Protein AF-A0A837HT50-F1 (afdb_monomer)

Sequence (240 aa):
MIAEDYDYVVRNIPNWSDQLAQLVKTMWSGANGKCYFPYPPLATREHWGSEA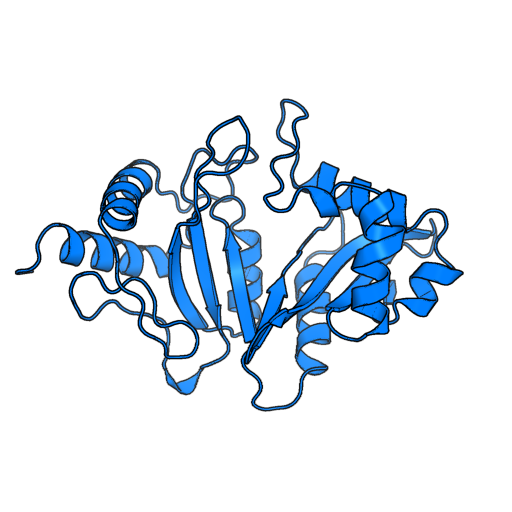LSDWISGLVRPIFYIDDSTHVIRAYAAMVRKEGYWELGRFNSYSGNPRGIMLQMTTQLMHGINNGEGIVCEATQAHTSSQYIASQLGLRFAGYGFLAYMGEENVPWDILYFDNRVDLGDFVSTTPQLMNNLLGINRFANQDHQRRLLEASQIISTDKTSGFPPTKFHIYEKYLPHFRSILAMTIDPKA

Organism: NCBI:txid1619030

Solvent-accessible surface area (backbone atoms only — not comparable to full-atom values): 13186 Å² total; per-residue (Å²): 84,80,43,64,57,62,66,57,44,73,76,70,26,75,64,44,35,49,47,49,9,48,46,44,36,65,71,30,34,19,95,86,70,51,64,68,56,94,58,62,60,60,51,32,38,68,38,39,71,40,62,52,45,52,30,43,76,72,59,45,29,50,53,37,36,34,34,42,75,93,74,52,39,76,48,29,38,35,32,36,35,63,52,95,84,32,31,39,44,39,75,78,34,63,56,84,91,58,68,89,61,50,69,50,54,53,51,50,55,58,56,70,74,51,67,91,88,65,46,38,35,35,72,20,48,30,42,41,54,63,49,52,49,42,41,52,73,73,65,30,29,47,19,33,50,49,71,54,70,62,47,72,95,79,59,43,78,43,38,32,40,35,27,21,65,58,67,90,70,53,63,52,66,63,88,52,65,37,41,39,27,39,57,88,76,46,78,41,67,54,51,73,67,50,51,54,47,51,58,55,40,66,77,33,55,37,66,62,85,55,62,54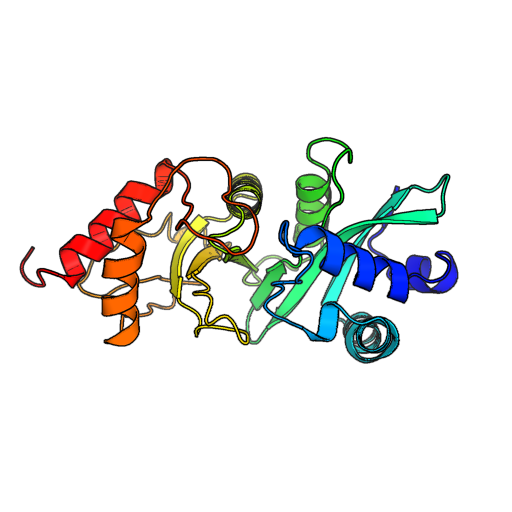,45,75,59,77,40,39,37,44,58,67,89,52,47,62,40,56,52,49,32,50,49,24,56,77,36,78,86,109

pLDDT: mean 89.96, std 8.29, range [48.03, 98.0]

Secondary structure (DSSP, 8-state):
-EE--HHHHHHHSTTHHHHHHHHHHHHHB-TTS-B--SSGGGGSHHHIIIIIHHHHHTTSEEEEEEEETTTTEEEEEEEEEEETTEEEEEEEEE-TTSPTTHHHHHHHHHHHTSPTT-EEEEEEETT-HHHHHHHHHTTPEEEEEEEPPPBTTTTB--EEEEEES-GGG-S----STTEEEEETTEEEE--HHHHHHHHHHHHSEE-SS---SS--SEE--GGGHHHHHHHHHHHH-TT-

Nearest PDB structures (foldseek):
  3juw-assembly2_C-2  TM=6.727E-01  e=1.842E-06  Bordetella pertussis
  3fnc-assembly1_B  TM=6.608E-01  e=1.276E-05  Listeria innocua Clip11262
  2i79-assembly1_E  TM=6.661E-01  e=3.925E-05  Streptococcus pneumoniae TIGR4
  4m85-assembly4_D  TM=5.824E-01  e=6.077E-05  Staphylococcus aureus subsp. aureus Mu50
  6erd-assembly1_B  TM=5.851E-01  e=1.757E-04  Bacillus cereus ATCC 14579

Structure (mmCIF, N/CA/C/O backbone):
data_AF-A0A837HT50-F1
#
_entry.id   AF-A0A837HT50-F1
#
loop_
_atom_site.group_PDB
_atom_site.id
_atom_site.type_symbol
_atom_site.label_atom_id
_atom_site.label_alt_id
_atom_site.label_comp_id
_atom_site.label_asym_id
_atom_site.label_entity_id
_atom_site.label_seq_id
_atom_site.pdbx_PDB_ins_code
_atom_site.Cartn_x
_atom_site.Cartn_y
_atom_site.Cartn_z
_atom_site.occupancy
_atom_site.B_iso_or_equiv
_atom_site.auth_seq_id
_atom_site.auth_comp_id
_atom_site.auth_asym_id
_atom_site.auth_atom_id
_atom_site.pdbx_PDB_model_num
ATOM 1 N N . MET A 1 1 ? 2.296 -1.662 -21.685 1.00 93.81 1 MET A N 1
ATOM 2 C CA . MET A 1 1 ? 1.765 -3.005 -21.372 1.00 93.81 1 MET A CA 1
ATOM 3 C C . MET A 1 1 ? 1.657 -3.241 -19.862 1.00 93.81 1 MET A C 1
ATOM 5 O O . MET A 1 1 ? 2.400 -2.628 -19.106 1.00 93.81 1 MET A O 1
ATOM 9 N N . ILE A 1 2 ? 0.750 -4.123 -19.418 1.00 95.12 2 ILE A N 1
ATOM 10 C CA . ILE A 1 2 ? 0.782 -4.711 -18.063 1.00 95.12 2 ILE A CA 1
ATOM 11 C C . ILE A 1 2 ? 1.499 -6.063 -18.150 1.00 95.12 2 ILE A C 1
ATOM 13 O O . ILE A 1 2 ? 1.132 -6.878 -18.993 1.00 95.12 2 ILE A O 1
ATOM 17 N N . ALA A 1 3 ? 2.503 -6.291 -17.304 1.00 93.50 3 ALA A N 1
ATOM 18 C CA . ALA A 1 3 ? 3.283 -7.527 -17.256 1.00 93.50 3 ALA A CA 1
ATOM 19 C C . ALA A 1 3 ? 3.269 -8.122 -15.841 1.00 93.50 3 ALA A C 1
ATOM 21 O O . ALA A 1 3 ? 3.568 -7.420 -14.878 1.00 93.50 3 ALA A O 1
ATOM 22 N N . GLU A 1 4 ? 2.946 -9.409 -15.723 1.00 89.56 4 GLU A N 1
ATOM 23 C CA . GLU A 1 4 ? 3.035 -10.186 -14.469 1.00 89.56 4 GLU A CA 1
ATOM 24 C C . GLU A 1 4 ? 4.303 -11.040 -14.400 1.00 89.56 4 GLU A C 1
ATOM 26 O O . GLU A 1 4 ? 4.706 -11.494 -13.332 1.00 89.56 4 GLU A O 1
ATOM 31 N N . ASP A 1 5 ? 4.932 -11.268 -15.551 1.00 90.31 5 ASP A N 1
ATOM 32 C CA . ASP A 1 5 ? 6.128 -12.083 -15.646 1.00 90.31 5 ASP A CA 1
ATOM 33 C C . ASP A 1 5 ? 7.369 -11.254 -15.301 1.00 90.31 5 ASP A C 1
ATOM 35 O O . ASP A 1 5 ? 7.773 -10.355 -16.050 1.00 90.31 5 ASP A O 1
ATOM 39 N N . TYR A 1 6 ? 7.984 -11.562 -14.158 1.00 93.31 6 TYR A N 1
ATOM 40 C CA . TYR A 1 6 ? 9.225 -10.914 -13.754 1.00 93.31 6 TYR A CA 1
ATOM 41 C C . TYR A 1 6 ? 10.379 -11.266 -14.705 1.00 93.31 6 TYR A C 1
ATOM 43 O O . TYR A 1 6 ? 11.266 -10.432 -14.894 1.00 93.31 6 TYR A O 1
ATOM 51 N N . ASP A 1 7 ? 10.368 -12.440 -15.353 1.00 94.12 7 ASP A N 1
ATOM 52 C CA . ASP A 1 7 ? 11.423 -12.851 -16.285 1.00 94.12 7 ASP A CA 1
ATOM 53 C C . ASP A 1 7 ? 11.454 -11.924 -17.505 1.00 94.12 7 ASP A C 1
ATOM 55 O O . ASP 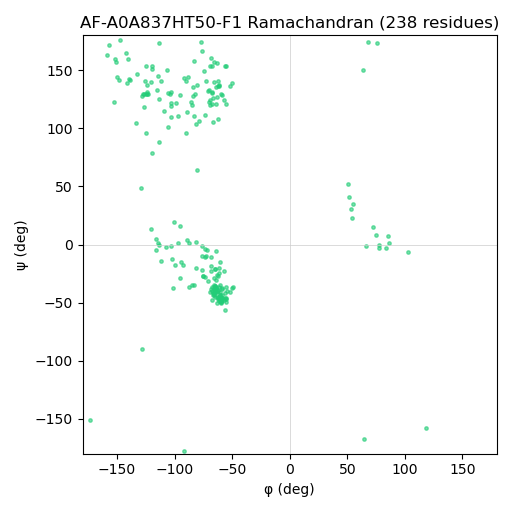A 1 7 ? 12.534 -11.516 -17.945 1.00 94.12 7 ASP A O 1
ATOM 59 N N . TYR A 1 8 ? 10.283 -11.528 -18.021 1.00 93.75 8 TYR A N 1
ATOM 60 C CA . TYR A 1 8 ? 10.200 -10.516 -19.073 1.00 93.75 8 TYR A CA 1
ATOM 61 C C . TYR A 1 8 ? 10.873 -9.214 -18.635 1.00 93.75 8 TYR A C 1
ATOM 63 O O . TYR A 1 8 ? 11.679 -8.662 -19.387 1.00 93.75 8 TYR A O 1
ATOM 71 N N . VAL A 1 9 ? 10.578 -8.734 -17.423 1.00 95.19 9 VAL A N 1
ATOM 72 C CA . VAL A 1 9 ? 11.133 -7.473 -16.913 1.00 95.19 9 VAL A CA 1
ATOM 73 C C . VAL A 1 9 ? 12.647 -7.552 -16.779 1.00 95.19 9 VAL A C 1
ATOM 75 O O . VAL A 1 9 ? 13.353 -6.702 -17.318 1.00 95.19 9 VAL A O 1
ATOM 78 N N . VAL A 1 10 ? 13.154 -8.596 -16.126 1.00 95.94 10 VAL A N 1
ATOM 79 C CA . VAL A 1 10 ? 14.588 -8.763 -15.863 1.00 95.94 10 VAL A CA 1
ATOM 80 C C . VAL A 1 10 ? 15.396 -8.862 -17.159 1.00 95.94 10 VAL A C 1
ATOM 82 O O . VAL A 1 10 ? 16.507 -8.335 -17.228 1.00 95.94 10 VAL A O 1
ATOM 85 N N . ARG A 1 11 ? 14.850 -9.514 -18.193 1.00 94.50 11 ARG A N 1
ATOM 86 C CA . ARG A 1 11 ? 15.548 -9.737 -19.469 1.00 94.50 11 ARG A CA 1
ATOM 87 C C . ARG A 1 11 ? 15.432 -8.571 -20.446 1.00 94.50 11 ARG A C 1
ATOM 89 O O . ARG A 1 11 ? 16.372 -8.333 -21.198 1.00 94.50 11 ARG A O 1
ATOM 96 N N . ASN A 1 12 ? 14.291 -7.880 -20.471 1.00 94.38 12 ASN A N 1
ATOM 97 C CA . ASN A 1 12 ? 13.961 -6.947 -21.554 1.00 94.38 12 ASN A CA 1
ATOM 98 C C . ASN A 1 12 ? 13.933 -5.479 -21.129 1.00 94.38 12 ASN A C 1
ATOM 100 O O . ASN A 1 12 ? 13.925 -4.613 -21.999 1.00 94.38 12 ASN A O 1
ATOM 104 N N . ILE A 1 13 ? 13.907 -5.177 -19.828 1.00 96.56 13 ILE A N 1
ATOM 105 C CA . ILE A 1 13 ? 13.858 -3.800 -19.333 1.00 96.56 13 ILE A CA 1
ATOM 106 C C . ILE A 1 13 ? 15.249 -3.381 -18.838 1.00 96.56 13 ILE A C 1
ATOM 108 O O . ILE A 1 13 ? 15.710 -3.861 -17.797 1.00 96.56 13 ILE A O 1
ATOM 112 N N . PRO A 1 14 ? 15.944 -2.473 -19.550 1.00 95.19 14 PRO A N 1
ATOM 113 C CA . PRO A 1 14 ? 17.265 -2.015 -19.141 1.00 95.19 14 PRO A CA 1
ATOM 114 C C . PRO A 1 14 ? 17.227 -1.332 -17.773 1.00 95.19 14 PRO A C 1
ATOM 116 O O . PRO A 1 14 ? 16.358 -0.499 -17.506 1.00 95.19 14 PRO A O 1
ATOM 119 N N . ASN A 1 15 ? 18.204 -1.642 -16.918 1.00 96.12 15 ASN A N 1
ATOM 120 C CA . ASN A 1 15 ? 18.344 -1.051 -15.581 1.00 96.12 15 ASN A CA 1
ATOM 121 C C . ASN A 1 15 ? 17.069 -1.160 -14.717 1.00 96.12 15 ASN A C 1
ATOM 123 O O . ASN A 1 15 ? 16.803 -0.283 -13.896 1.00 96.12 15 ASN A O 1
ATOM 127 N N . TRP A 1 16 ? 16.256 -2.209 -14.898 1.00 97.50 16 TRP A N 1
ATOM 128 C CA . TRP A 1 16 ? 14.967 -2.380 -14.211 1.00 97.50 16 TRP A CA 1
ATOM 129 C C . TRP A 1 16 ? 15.057 -2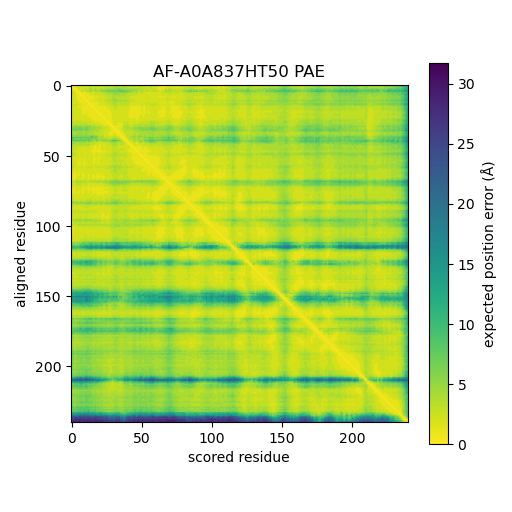.198 -12.685 1.00 97.50 16 TRP A C 1
ATOM 131 O O . TRP A 1 16 ? 14.174 -1.587 -12.085 1.00 97.50 16 TRP A O 1
ATOM 141 N N . SER A 1 17 ? 16.142 -2.662 -12.056 1.00 97.69 17 SER A N 1
ATOM 142 C CA . SER A 1 17 ? 16.370 -2.531 -10.613 1.00 97.69 17 SER A CA 1
ATOM 143 C C . SER A 1 17 ? 16.543 -1.073 -10.182 1.00 97.69 17 SER A C 1
ATOM 145 O O . SER A 1 17 ? 16.024 -0.667 -9.143 1.00 97.69 17 SER A O 1
ATOM 147 N N . ASP A 1 18 ? 17.235 -0.263 -10.993 1.00 97.94 18 ASP A N 1
ATOM 148 C CA . ASP A 1 18 ? 17.369 1.177 -10.758 1.00 97.94 18 ASP A CA 1
ATOM 149 C C . ASP A 1 18 ? 16.026 1.883 -10.967 1.00 97.94 18 ASP A C 1
ATOM 151 O O . ASP A 1 18 ? 15.650 2.744 -10.171 1.00 97.94 18 ASP A O 1
ATOM 155 N N . GLN A 1 19 ? 15.276 1.491 -12.004 1.00 97.94 19 GLN A N 1
ATOM 156 C CA . GLN A 1 19 ? 13.959 2.061 -12.287 1.00 97.94 19 GLN A CA 1
ATOM 157 C C . GLN A 1 19 ? 12.977 1.826 -11.130 1.00 97.94 19 GLN A C 1
ATOM 159 O O . GLN A 1 19 ? 12.282 2.756 -10.724 1.00 97.94 19 GLN A O 1
ATOM 164 N N . LEU A 1 20 ? 12.945 0.622 -10.549 1.00 97.62 20 LEU A N 1
ATOM 165 C CA . LEU A 1 20 ? 12.089 0.315 -9.397 1.00 97.62 20 LEU A CA 1
ATOM 166 C C . LEU A 1 20 ? 12.511 1.075 -8.137 1.00 97.62 20 LEU A C 1
ATOM 168 O O . LEU A 1 20 ? 11.657 1.648 -7.457 1.00 97.62 20 LEU A O 1
ATOM 172 N N . ALA A 1 21 ? 13.814 1.151 -7.853 1.00 96.81 21 ALA A N 1
ATOM 173 C CA . ALA A 1 21 ? 14.330 1.949 -6.741 1.00 96.81 21 ALA A CA 1
ATOM 174 C C . ALA A 1 21 ? 13.942 3.430 -6.888 1.00 96.81 21 ALA A C 1
ATOM 176 O O . ALA A 1 21 ? 13.504 4.071 -5.928 1.00 96.81 21 ALA A O 1
ATOM 177 N N . GLN A 1 22 ? 14.070 3.973 -8.101 1.00 96.31 22 GLN A N 1
ATOM 178 C CA . GLN A 1 22 ? 13.716 5.353 -8.404 1.00 96.31 22 GLN A CA 1
ATOM 179 C C . GLN A 1 22 ? 12.206 5.590 -8.329 1.00 96.31 22 GLN A C 1
ATOM 181 O O . GLN A 1 22 ? 11.784 6.633 -7.833 1.00 96.31 22 GLN A O 1
ATOM 186 N N . LEU A 1 23 ? 11.389 4.635 -8.774 1.00 96.00 23 LEU A N 1
ATOM 187 C CA . LEU A 1 23 ? 9.937 4.696 -8.649 1.00 96.00 23 LEU A CA 1
ATOM 188 C C . LEU A 1 23 ? 9.524 4.799 -7.173 1.00 96.00 23 LEU A C 1
ATOM 190 O O . LEU A 1 23 ? 8.771 5.705 -6.823 1.00 96.00 23 LEU A O 1
ATOM 194 N N . VAL A 1 24 ? 10.062 3.942 -6.297 1.00 93.75 24 VAL A N 1
ATOM 195 C CA . VAL A 1 24 ? 9.798 4.011 -4.846 1.00 93.75 24 VAL A CA 1
ATOM 196 C C . VAL A 1 24 ? 10.236 5.360 -4.276 1.00 93.75 24 VAL A C 1
ATOM 198 O O . VAL A 1 24 ? 9.440 6.034 -3.626 1.00 93.75 24 VAL A O 1
ATOM 201 N N . LYS A 1 25 ? 11.463 5.808 -4.568 1.00 92.69 25 LYS A N 1
ATOM 202 C CA . LYS A 1 25 ? 11.962 7.115 -4.109 1.00 92.69 25 LYS A CA 1
ATOM 203 C C . LYS A 1 25 ? 11.046 8.256 -4.534 1.00 92.69 25 LYS A C 1
ATOM 205 O O . LYS A 1 25 ? 10.646 9.057 -3.703 1.00 92.69 25 LYS A O 1
ATOM 210 N N . THR A 1 26 ? 10.672 8.325 -5.807 1.00 91.69 26 THR A N 1
ATOM 211 C CA . THR A 1 26 ? 9.814 9.405 -6.304 1.00 91.69 26 THR A CA 1
ATOM 212 C C . THR A 1 26 ? 8.439 9.397 -5.641 1.00 91.69 26 THR A C 1
ATOM 214 O O . THR A 1 26 ? 7.927 10.465 -5.320 1.00 91.69 26 THR A O 1
ATOM 217 N N . MET A 1 27 ? 7.847 8.223 -5.413 1.00 88.88 27 MET A N 1
ATOM 218 C CA . MET A 1 27 ? 6.497 8.126 -4.849 1.00 88.88 27 MET A CA 1
ATOM 219 C C . MET A 1 27 ? 6.421 8.403 -3.352 1.00 88.88 27 MET A C 1
ATOM 221 O O . MET A 1 27 ? 5.348 8.748 -2.863 1.00 88.88 27 MET A O 1
ATOM 225 N N . TRP A 1 28 ? 7.535 8.259 -2.639 1.00 88.81 28 TRP A N 1
ATOM 226 C CA . TRP A 1 28 ? 7.590 8.392 -1.184 1.00 88.81 28 TRP A CA 1
ATOM 227 C C . TRP A 1 28 ? 8.461 9.551 -0.711 1.00 88.81 28 TRP A C 1
ATOM 229 O O . TRP A 1 28 ? 8.649 9.721 0.494 1.00 88.81 28 TRP A O 1
ATOM 239 N N . SER A 1 29 ? 8.985 10.360 -1.632 1.00 89.62 29 SER A N 1
ATOM 240 C CA . SER A 1 29 ? 9.733 11.557 -1.277 1.00 89.62 29 SER A CA 1
ATOM 241 C C . SER A 1 29 ? 8.828 12.756 -1.012 1.00 89.62 29 SER A C 1
ATOM 243 O O . SER A 1 29 ? 7.903 13.049 -1.769 1.00 89.62 29 SER A O 1
ATOM 245 N N . GLY A 1 30 ? 9.125 13.476 0.070 1.00 87.50 30 GLY A N 1
ATOM 246 C CA . GLY A 1 30 ? 8.502 14.758 0.387 1.00 87.50 30 GLY A CA 1
ATOM 247 C C . GLY A 1 30 ? 9.060 15.908 -0.450 1.00 87.50 30 GLY A C 1
ATOM 248 O O . GLY A 1 30 ? 10.053 15.768 -1.166 1.00 87.50 30 GLY A O 1
ATOM 249 N N . ALA A 1 31 ? 8.461 17.094 -0.308 1.00 86.81 31 ALA A N 1
ATOM 250 C CA . ALA A 1 31 ? 8.939 18.316 -0.970 1.00 86.81 31 ALA A CA 1
ATOM 251 C C . ALA A 1 31 ? 10.371 18.714 -0.551 1.00 86.81 31 ALA A C 1
ATOM 253 O O . ALA A 1 31 ? 11.053 19.443 -1.264 1.00 86.81 31 ALA A O 1
ATOM 254 N N . ASN A 1 32 ? 10.838 18.210 0.594 1.00 87.38 32 ASN A N 1
ATOM 255 C CA . ASN A 1 32 ? 12.205 18.367 1.088 1.00 87.38 32 ASN A CA 1
ATOM 256 C C . ASN A 1 32 ? 13.214 17.383 0.458 1.00 87.38 32 ASN A C 1
ATOM 258 O O . ASN A 1 32 ? 14.374 17.364 0.862 1.00 87.38 32 ASN A O 1
ATOM 262 N N . GLY A 1 33 ? 12.786 16.540 -0.487 1.00 86.50 33 GLY A N 1
ATOM 263 C CA . GLY A 1 33 ? 13.631 15.564 -1.177 1.00 86.50 33 GLY A CA 1
ATOM 264 C C . GLY A 1 33 ? 13.950 14.296 -0.377 1.00 86.50 33 GLY A C 1
ATOM 265 O O . GLY A 1 33 ? 14.576 13.387 -0.923 1.00 86.50 33 GLY A O 1
ATOM 266 N N . LYS A 1 34 ? 13.511 14.192 0.883 1.00 88.00 34 LYS A N 1
ATOM 267 C CA . LYS A 1 34 ? 13.711 12.995 1.711 1.00 88.00 34 LYS A CA 1
ATOM 268 C C . LYS A 1 34 ? 12.686 11.924 1.366 1.00 88.00 34 LYS A C 1
ATOM 270 O O . LYS A 1 34 ? 11.508 12.240 1.240 1.00 88.00 34 LYS A O 1
ATOM 275 N N . CYS A 1 35 ? 13.134 10.672 1.271 1.00 87.94 35 CYS A N 1
ATOM 276 C CA . CYS A 1 35 ? 12.274 9.507 1.071 1.00 87.94 35 CYS A CA 1
ATOM 277 C C . CYS A 1 35 ? 11.758 8.995 2.419 1.00 87.94 35 CYS A C 1
ATOM 279 O O . CYS A 1 35 ? 12.546 8.632 3.290 1.00 87.94 35 CYS A O 1
ATOM 281 N N . TYR A 1 36 ? 10.438 8.930 2.562 1.00 85.50 36 TYR A N 1
ATOM 282 C CA . TYR A 1 36 ? 9.741 8.484 3.766 1.00 85.50 36 TYR A CA 1
ATOM 283 C C . TYR A 1 36 ? 9.246 7.044 3.652 1.00 85.50 36 TYR A C 1
ATOM 285 O O . TYR A 1 36 ? 8.324 6.652 4.353 1.00 85.50 36 TYR A O 1
ATOM 293 N N . PHE A 1 37 ? 9.790 6.241 2.740 1.00 83.94 37 PHE A N 1
ATOM 294 C CA . PHE A 1 37 ? 9.287 4.886 2.567 1.00 83.94 37 PHE A CA 1
ATOM 295 C C . PHE A 1 37 ? 9.586 4.026 3.812 1.00 83.94 37 PHE A C 1
ATOM 297 O O . PHE A 1 37 ? 10.751 3.923 4.204 1.00 83.94 37 PHE A O 1
ATOM 304 N N . PRO A 1 38 ? 8.576 3.377 4.424 1.00 77.31 38 PRO A N 1
ATOM 305 C CA . PRO A 1 38 ? 8.750 2.619 5.666 1.00 77.31 38 PRO A CA 1
ATOM 306 C C . PRO A 1 38 ? 9.598 1.346 5.533 1.00 77.31 38 PRO A C 1
ATOM 308 O O . PRO A 1 38 ? 9.996 0.776 6.545 1.00 77.31 38 PRO A O 1
ATOM 311 N N . TYR A 1 39 ? 9.916 0.912 4.307 1.00 79.25 39 TYR A N 1
ATOM 312 C CA . TYR A 1 39 ? 10.799 -0.230 4.052 1.00 79.25 39 TYR A CA 1
ATOM 313 C C . TYR A 1 39 ? 12.029 0.215 3.244 1.00 79.25 39 TYR A C 1
ATOM 315 O O . TYR A 1 39 ? 12.080 -0.011 2.030 1.00 79.25 39 TYR A O 1
ATOM 323 N N . PRO A 1 40 ? 13.032 0.843 3.892 1.00 77.81 40 PRO A N 1
ATOM 324 C CA . PRO A 1 40 ? 14.170 1.468 3.218 1.00 77.81 40 PRO A CA 1
ATOM 325 C C . PRO A 1 40 ? 14.885 0.609 2.163 1.00 77.81 40 PRO A C 1
ATOM 327 O O . PRO A 1 40 ? 15.264 1.179 1.137 1.00 77.81 40 PRO A O 1
ATOM 330 N N . PRO A 1 41 ? 15.039 -0.726 2.328 1.00 86.88 41 PRO A N 1
ATOM 331 C CA . PRO A 1 41 ? 15.711 -1.546 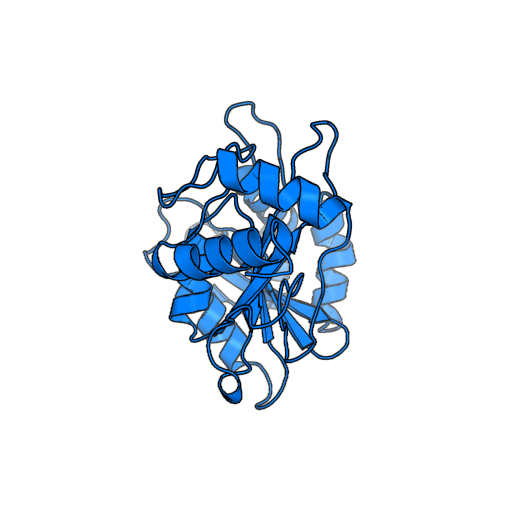1.321 1.00 86.88 41 PRO A CA 1
ATOM 332 C C . PRO A 1 41 ? 15.101 -1.436 -0.084 1.00 86.88 41 PRO A C 1
ATOM 334 O O . PRO A 1 41 ? 15.836 -1.354 -1.057 1.00 86.88 41 PRO A O 1
ATOM 337 N N . LEU A 1 42 ? 13.778 -1.303 -0.234 1.00 87.56 42 LEU A N 1
ATOM 338 C CA . LEU A 1 42 ? 13.147 -1.189 -1.564 1.00 87.56 42 LEU A CA 1
ATOM 339 C C . LEU A 1 42 ? 13.398 0.168 -2.253 1.00 87.56 42 LEU A C 1
ATOM 341 O O . LEU A 1 42 ? 13.005 0.358 -3.403 1.00 87.56 42 LEU A O 1
ATOM 345 N N . ALA A 1 43 ? 14.050 1.123 -1.586 1.00 89.44 43 ALA A N 1
ATOM 346 C CA . ALA A 1 43 ? 14.519 2.359 -2.208 1.00 89.44 43 ALA A CA 1
ATOM 347 C C . ALA A 1 43 ? 15.931 2.221 -2.822 1.00 89.44 43 ALA A C 1
ATOM 349 O O . ALA A 1 43 ? 16.462 3.200 -3.360 1.00 89.44 43 ALA A O 1
ATOM 350 N N . THR A 1 44 ? 16.561 1.042 -2.755 1.00 93.81 44 THR A N 1
ATOM 351 C CA . THR A 1 44 ? 17.919 0.800 -3.265 1.00 93.81 44 THR A CA 1
ATOM 352 C C . THR A 1 44 ? 17.918 -0.178 -4.434 1.00 93.81 44 THR A C 1
ATOM 354 O O . THR A 1 44 ? 17.114 -1.106 -4.501 1.00 93.81 44 THR A O 1
ATOM 357 N N . ARG A 1 45 ? 18.826 0.041 -5.387 1.00 96.06 45 ARG A N 1
ATOM 358 C CA . ARG A 1 45 ? 18.991 -0.819 -6.566 1.00 96.06 45 ARG A CA 1
ATOM 359 C C . ARG A 1 45 ? 19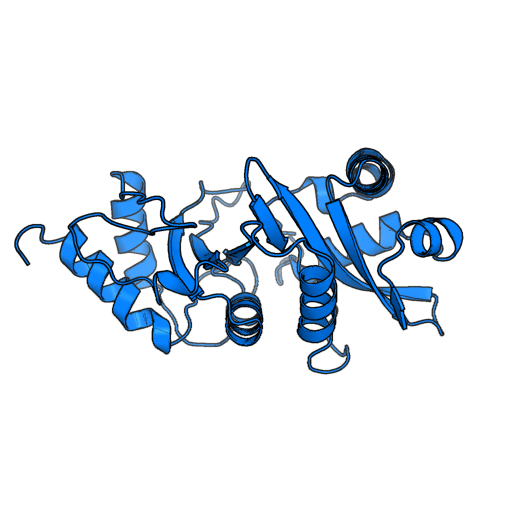.440 -2.220 -6.149 1.00 96.06 45 ARG A C 1
ATOM 361 O O . ARG A 1 45 ? 18.974 -3.212 -6.702 1.00 96.06 45 ARG A O 1
ATOM 368 N N . GLU A 1 46 ? 20.353 -2.283 -5.187 1.00 96.81 46 GLU A N 1
ATOM 369 C CA . GLU A 1 46 ? 21.024 -3.497 -4.732 1.00 96.81 46 GLU A CA 1
ATOM 370 C C . GLU A 1 46 ? 20.013 -4.504 -4.192 1.00 96.81 46 GLU A C 1
ATOM 372 O O . GLU A 1 46 ? 20.070 -5.679 -4.547 1.00 96.81 46 GLU A O 1
ATOM 377 N N . HIS A 1 47 ? 19.043 -4.039 -3.403 1.00 95.81 47 HIS A N 1
ATOM 378 C CA . HIS A 1 47 ? 17.996 -4.894 -2.854 1.00 95.81 47 HIS A CA 1
ATOM 379 C C . HIS A 1 47 ? 17.064 -5.429 -3.953 1.00 95.81 47 HIS A C 1
ATOM 381 O O . HIS A 1 47 ? 16.733 -6.614 -3.949 1.00 95.81 47 HIS A O 1
ATOM 387 N N . TRP A 1 48 ? 16.699 -4.601 -4.944 1.00 96.75 48 TRP A N 1
ATOM 388 C CA . TRP A 1 48 ? 15.903 -5.071 -6.085 1.00 96.75 48 TRP A CA 1
ATOM 389 C C . TRP A 1 48 ? 16.629 -6.156 -6.881 1.00 96.75 48 TRP A C 1
ATOM 391 O O . TRP A 1 48 ? 16.037 -7.184 -7.191 1.00 96.75 48 TRP A O 1
ATOM 401 N N . GLY A 1 49 ? 17.915 -5.948 -7.172 1.00 94.94 49 GLY A N 1
ATOM 402 C CA . GLY A 1 49 ? 18.741 -6.889 -7.930 1.00 94.94 49 GLY A CA 1
ATOM 403 C C . GLY A 1 49 ? 19.160 -8.154 -7.171 1.00 94.94 49 GLY A C 1
ATOM 404 O O . GLY A 1 49 ? 19.807 -9.009 -7.771 1.00 94.94 49 GLY A O 1
ATOM 405 N N . SER A 1 50 ? 18.827 -8.278 -5.883 1.00 95.19 50 SER A N 1
ATOM 406 C CA . SER A 1 50 ? 19.206 -9.419 -5.044 1.00 95.19 50 SER A CA 1
ATOM 407 C C . SER A 1 50 ? 17.992 -10.025 -4.339 1.00 95.19 50 SER A C 1
ATOM 409 O O . SER A 1 50 ? 17.338 -10.905 -4.895 1.00 95.19 50 SER A O 1
ATOM 411 N N . GLU A 1 51 ? 17.666 -9.552 -3.140 1.00 95.88 51 GLU A N 1
ATOM 412 C CA . GLU A 1 51 ? 16.614 -10.100 -2.281 1.00 95.88 51 GLU A CA 1
ATOM 413 C C . GLU A 1 51 ? 15.242 -10.080 -2.958 1.00 95.88 51 GLU A C 1
ATOM 415 O O . GLU A 1 51 ? 14.581 -11.114 -3.013 1.00 95.88 51 GLU A O 1
ATOM 420 N N . ALA A 1 52 ? 14.836 -8.959 -3.567 1.00 95.00 52 ALA A N 1
ATOM 421 C CA . ALA A 1 52 ? 13.527 -8.888 -4.218 1.00 95.00 52 ALA A CA 1
ATOM 422 C C . ALA A 1 52 ? 13.422 -9.843 -5.419 1.00 95.00 52 ALA A C 1
ATOM 424 O O . ALA A 1 52 ? 12.380 -10.460 -5.625 1.00 95.00 52 ALA A O 1
ATOM 425 N N . LEU A 1 53 ? 14.504 -9.999 -6.190 1.00 96.69 53 LEU A N 1
ATOM 426 C CA . LEU A 1 53 ? 14.560 -10.964 -7.287 1.00 96.69 53 LEU A CA 1
ATOM 427 C C . LEU A 1 53 ? 14.488 -12.407 -6.768 1.00 96.69 53 LEU A C 1
ATOM 429 O O . LEU A 1 53 ? 13.772 -13.227 -7.337 1.00 96.69 53 LEU A O 1
ATOM 433 N N . SER A 1 54 ? 15.184 -12.717 -5.673 1.00 97.44 54 SER A N 1
ATOM 434 C CA . SER A 1 54 ? 15.085 -14.021 -5.007 1.00 97.44 54 SER A CA 1
ATOM 435 C C . SER A 1 54 ? 13.657 -14.306 -4.523 1.00 97.44 54 SER A C 1
ATOM 437 O O . SER A 1 54 ? 13.148 -15.418 -4.689 1.00 97.44 54 SER A O 1
ATOM 439 N N . ASP A 1 55 ? 12.975 -13.303 -3.970 1.00 96.44 55 ASP A N 1
ATOM 440 C CA . ASP A 1 55 ? 11.578 -13.411 -3.545 1.00 96.44 55 ASP A CA 1
ATOM 441 C C . ASP A 1 55 ? 10.625 -13.640 -4.728 1.00 96.44 55 ASP A C 1
ATOM 443 O O . ASP A 1 55 ? 9.651 -14.385 -4.600 1.00 96.44 55 ASP A O 1
ATOM 447 N N . TRP A 1 56 ? 10.904 -13.039 -5.889 1.00 96.62 56 TRP A N 1
ATOM 448 C CA . TRP A 1 56 ? 10.148 -13.292 -7.119 1.00 96.62 56 TRP A CA 1
ATOM 449 C C . TRP A 1 56 ? 10.354 -14.717 -7.632 1.00 96.62 56 TRP A C 1
ATOM 451 O O . TRP A 1 56 ? 9.379 -15.416 -7.898 1.00 96.62 56 TRP A O 1
ATOM 461 N N . ILE A 1 57 ? 11.607 -15.177 -7.703 1.00 96.62 57 ILE A N 1
ATOM 462 C CA . ILE A 1 57 ? 11.961 -16.524 -8.183 1.00 96.62 57 ILE A CA 1
ATOM 463 C C . ILE A 1 57 ? 11.367 -17.612 -7.279 1.00 96.62 57 ILE A C 1
ATOM 465 O O . ILE A 1 57 ? 10.878 -18.631 -7.762 1.00 96.62 57 ILE A O 1
ATOM 469 N N . SER A 1 58 ? 11.394 -17.404 -5.962 1.00 95.81 58 SER A N 1
ATOM 470 C CA . SER A 1 58 ? 10.832 -18.349 -4.987 1.00 95.81 58 SER A CA 1
ATOM 471 C C . SER A 1 58 ? 9.302 -18.320 -4.907 1.00 95.81 58 SER A C 1
ATOM 473 O O . SER A 1 58 ? 8.707 -19.183 -4.260 1.00 95.81 58 SER A O 1
ATOM 475 N N . GLY A 1 59 ? 8.652 -17.338 -5.539 1.00 92.75 59 GLY A N 1
ATOM 476 C CA . GLY A 1 59 ? 7.206 -17.138 -5.467 1.00 92.75 59 GLY A CA 1
ATOM 477 C C . GLY A 1 59 ? 6.717 -16.544 -4.142 1.00 92.75 59 GLY A C 1
ATOM 478 O O . GLY A 1 59 ? 5.507 -16.453 -3.936 1.00 92.75 59 GLY A O 1
ATOM 479 N N . LEU A 1 60 ? 7.619 -16.109 -3.252 1.00 95.25 60 LEU A N 1
ATOM 480 C CA . LEU A 1 60 ? 7.258 -15.369 -2.038 1.00 95.25 60 LEU A CA 1
ATOM 481 C C . LEU A 1 60 ? 6.623 -14.018 -2.373 1.00 95.25 60 LEU A C 1
ATOM 483 O O . LEU A 1 60 ? 5.776 -13.525 -1.628 1.00 95.25 60 LEU A O 1
ATOM 487 N N . VAL A 1 61 ? 7.007 -13.420 -3.498 1.00 96.00 61 VAL A N 1
ATOM 488 C CA . VAL A 1 61 ? 6.430 -12.176 -4.000 1.00 96.00 61 VAL A CA 1
ATOM 489 C C . VAL A 1 61 ? 5.969 -12.377 -5.437 1.00 96.00 61 VAL A C 1
ATOM 491 O O . VAL A 1 61 ? 6.731 -12.820 -6.289 1.00 96.00 61 VAL A O 1
ATOM 494 N N . ARG A 1 62 ? 4.723 -11.993 -5.719 1.00 95.75 62 ARG A N 1
ATOM 495 C CA . ARG A 1 62 ? 4.145 -11.963 -7.066 1.00 95.75 62 ARG A CA 1
ATOM 496 C C . ARG A 1 62 ? 4.056 -10.517 -7.539 1.00 95.75 62 ARG A C 1
ATOM 498 O O . ARG A 1 62 ? 3.176 -9.792 -7.063 1.00 95.75 62 ARG A O 1
ATOM 505 N N . PRO A 1 63 ? 4.981 -10.064 -8.397 1.00 96.75 63 PRO A N 1
ATOM 506 C CA . PRO A 1 63 ? 4.983 -8.692 -8.870 1.00 96.75 63 PRO A CA 1
ATOM 507 C C . PRO A 1 63 ? 4.023 -8.497 -10.047 1.00 96.75 63 PRO A C 1
ATOM 509 O O . PRO A 1 63 ? 3.709 -9.427 -10.784 1.00 96.75 63 PRO A O 1
ATOM 512 N N . ILE A 1 64 ? 3.602 -7.254 -10.254 1.00 97.69 64 ILE A N 1
ATOM 513 C CA . ILE A 1 64 ? 2.990 -6.809 -11.503 1.00 97.69 64 ILE A CA 1
ATOM 514 C C . ILE A 1 64 ? 3.495 -5.412 -11.853 1.00 97.69 64 ILE A C 1
ATOM 516 O O . ILE A 1 64 ? 3.674 -4.547 -10.987 1.00 97.69 64 ILE A O 1
ATOM 520 N N . PHE A 1 65 ? 3.706 -5.186 -13.142 1.00 98.00 65 PHE A N 1
ATOM 521 C CA . PHE A 1 65 ? 4.328 -3.986 -13.676 1.00 98.00 65 PHE A CA 1
ATOM 522 C C . PHE A 1 65 ? 3.425 -3.346 -14.722 1.00 98.00 65 PHE A C 1
ATOM 524 O O . PHE A 1 65 ? 2.838 -4.032 -15.557 1.00 98.00 65 PHE A O 1
ATOM 531 N N . TYR A 1 66 ? 3.363 -2.019 -14.721 1.00 97.94 66 TYR A N 1
ATOM 532 C CA . TYR A 1 66 ? 2.921 -1.261 -15.885 1.00 97.94 66 TYR A CA 1
ATOM 533 C C . TYR A 1 66 ? 4.151 -0.667 -16.553 1.00 97.94 66 TYR A C 1
ATOM 535 O O . TYR A 1 66 ? 4.879 0.107 -15.931 1.00 97.94 66 TYR A O 1
ATOM 543 N N . ILE A 1 67 ? 4.383 -1.045 -17.802 1.00 97.56 67 ILE A N 1
ATOM 544 C CA . ILE A 1 67 ? 5.568 -0.691 -18.578 1.00 97.56 67 ILE A CA 1
ATOM 545 C C . ILE A 1 67 ? 5.124 0.172 -19.754 1.00 97.56 67 ILE A C 1
ATOM 547 O O . ILE A 1 67 ? 4.157 -0.151 -20.446 1.00 97.56 67 ILE A O 1
ATOM 551 N N . ASP A 1 68 ? 5.815 1.282 -19.976 1.00 95.25 68 ASP A N 1
ATOM 552 C CA . ASP A 1 68 ? 5.738 2.010 -21.234 1.00 95.25 68 ASP A CA 1
ATOM 553 C C . ASP A 1 68 ? 6.655 1.319 -22.246 1.00 95.25 68 ASP A C 1
ATOM 555 O O . ASP A 1 68 ? 7.877 1.433 -22.168 1.00 95.25 68 ASP A O 1
ATOM 559 N N . ASP A 1 69 ? 6.060 0.573 -23.177 1.00 87.38 69 ASP A N 1
ATOM 560 C CA . ASP A 1 69 ? 6.806 -0.242 -24.142 1.00 87.38 69 ASP A CA 1
ATOM 561 C C . ASP A 1 69 ? 7.582 0.604 -25.154 1.00 87.38 69 ASP A C 1
ATOM 563 O O . ASP A 1 69 ? 8.564 0.133 -25.716 1.00 87.38 69 ASP A O 1
ATOM 567 N N . SER A 1 70 ? 7.173 1.857 -25.378 1.00 92.12 70 SER A N 1
ATOM 568 C CA . SER A 1 70 ? 7.863 2.751 -26.313 1.00 92.12 70 SER A CA 1
ATOM 569 C C . SER A 1 70 ? 9.194 3.260 -25.761 1.00 92.12 70 SER A C 1
ATOM 571 O O . SER A 1 70 ? 10.115 3.555 -26.521 1.00 92.12 70 SER A O 1
ATOM 573 N N . THR A 1 71 ? 9.300 3.347 -24.434 1.00 92.75 71 THR A N 1
ATOM 574 C CA . THR A 1 71 ? 10.476 3.875 -23.732 1.00 92.75 71 THR A CA 1
ATOM 575 C C . THR A 1 71 ? 11.181 2.832 -22.866 1.00 92.75 71 THR A C 1
ATOM 577 O O . THR A 1 71 ? 12.237 3.125 -22.311 1.00 92.75 71 THR A O 1
ATOM 580 N N . HIS A 1 72 ? 10.629 1.619 -22.755 1.00 93.94 72 HIS A N 1
ATOM 581 C CA . HIS A 1 72 ? 11.073 0.568 -21.834 1.00 93.94 72 HIS A CA 1
ATOM 582 C C . HIS A 1 72 ? 11.191 1.061 -20.380 1.00 93.94 72 HIS A C 1
ATOM 584 O O . HIS A 1 72 ? 12.136 0.725 -19.662 1.00 93.94 72 HIS A O 1
ATOM 590 N N . VAL A 1 73 ? 10.221 1.872 -19.944 1.00 96.50 73 VAL A N 1
ATOM 591 C CA . VAL A 1 73 ? 10.178 2.436 -18.588 1.00 96.50 73 VAL A CA 1
ATOM 592 C C . VAL A 1 73 ? 9.108 1.745 -17.750 1.00 96.50 73 VAL A C 1
ATOM 594 O O . VAL A 1 73 ? 7.947 1.673 -18.149 1.00 96.50 73 VAL A O 1
ATOM 597 N N . ILE A 1 74 ? 9.462 1.302 -16.545 1.00 97.94 74 ILE A N 1
ATOM 598 C CA . ILE A 1 74 ? 8.513 0.846 -15.528 1.00 97.94 74 ILE A CA 1
ATOM 599 C C . ILE A 1 74 ? 7.816 2.074 -14.949 1.00 97.94 74 ILE A C 1
ATOM 601 O O . ILE A 1 74 ? 8.407 2.912 -14.271 1.00 97.94 74 ILE A O 1
ATOM 605 N N . ARG A 1 75 ? 6.525 2.189 -15.237 1.00 97.69 75 ARG A N 1
ATOM 606 C CA . ARG A 1 75 ? 5.685 3.331 -14.880 1.00 97.69 75 ARG A CA 1
ATOM 607 C C . ARG A 1 75 ? 4.911 3.119 -13.585 1.00 97.69 75 ARG A C 1
ATOM 609 O O . ARG A 1 75 ? 4.575 4.098 -12.914 1.00 97.69 75 ARG A O 1
ATOM 616 N N . ALA A 1 76 ? 4.590 1.868 -13.264 1.00 97.75 76 ALA A N 1
ATOM 617 C CA . ALA A 1 76 ? 3.978 1.485 -12.001 1.00 97.75 76 ALA A CA 1
ATOM 618 C C . ALA A 1 76 ? 4.366 0.060 -11.596 1.00 97.75 76 ALA A C 1
ATOM 620 O O . ALA A 1 76 ? 4.694 -0.774 -12.441 1.00 97.75 76 ALA A O 1
ATOM 621 N N . TYR A 1 77 ? 4.275 -0.203 -10.298 1.00 97.56 77 TYR A N 1
ATOM 622 C CA . TYR A 1 77 ? 4.561 -1.473 -9.653 1.00 97.56 77 TYR A CA 1
ATOM 623 C C . TYR A 1 77 ? 3.542 -1.726 -8.539 1.00 97.56 77 TYR A C 1
ATOM 625 O O . TYR A 1 77 ? 3.198 -0.816 -7.780 1.00 97.56 77 TYR A O 1
ATOM 633 N N . ALA A 1 78 ? 3.093 -2.969 -8.433 1.00 97.06 78 ALA A N 1
ATOM 634 C CA . ALA A 1 78 ? 2.389 -3.502 -7.276 1.00 97.06 78 ALA A CA 1
ATOM 635 C C . ALA A 1 78 ? 2.830 -4.948 -7.055 1.00 97.06 78 ALA A C 1
ATOM 637 O O . ALA A 1 78 ? 3.431 -5.564 -7.937 1.00 97.06 78 ALA A O 1
ATOM 638 N N . ALA A 1 79 ? 2.538 -5.500 -5.883 1.00 96.69 79 ALA A N 1
ATOM 639 C CA . ALA A 1 79 ? 2.815 -6.903 -5.632 1.00 96.69 79 ALA A CA 1
ATOM 640 C C . ALA A 1 79 ? 1.867 -7.514 -4.609 1.00 96.69 79 ALA A C 1
ATOM 642 O O . ALA A 1 79 ? 1.288 -6.813 -3.775 1.00 96.69 79 ALA A O 1
ATOM 643 N N . MET A 1 80 ? 1.789 -8.842 -4.645 1.00 96.06 80 MET A N 1
ATOM 644 C CA . MET A 1 80 ? 1.331 -9.646 -3.519 1.00 96.06 80 MET A CA 1
ATOM 645 C C . MET A 1 80 ? 2.532 -10.294 -2.838 1.00 96.06 80 MET A C 1
ATOM 647 O O . MET A 1 80 ? 3.386 -10.874 -3.504 1.00 96.06 80 MET A O 1
ATOM 651 N N . VAL A 1 81 ? 2.608 -10.187 -1.517 1.00 95.50 81 VAL A N 1
ATOM 652 C CA . VAL A 1 81 ? 3.685 -10.735 -0.689 1.00 95.50 81 VAL A CA 1
ATOM 653 C C . VAL A 1 81 ? 3.103 -11.839 0.179 1.00 95.50 81 VAL A C 1
ATOM 655 O O . VAL A 1 81 ? 2.140 -11.610 0.911 1.00 95.50 81 VAL A O 1
ATOM 658 N N . ARG A 1 82 ? 3.670 -13.041 0.118 1.00 95.44 82 ARG A N 1
ATOM 659 C CA . ARG A 1 82 ? 3.255 -14.149 0.973 1.00 95.44 82 ARG A CA 1
ATOM 660 C C . ARG A 1 82 ? 3.671 -13.846 2.409 1.00 95.44 82 ARG A C 1
ATOM 662 O O . ARG A 1 82 ? 4.841 -13.602 2.695 1.00 95.44 82 ARG A O 1
ATOM 669 N N . LYS A 1 83 ? 2.701 -13.869 3.313 1.00 94.38 83 LYS A N 1
ATOM 670 C CA . LYS A 1 83 ? 2.891 -13.816 4.762 1.00 94.38 83 LYS A CA 1
ATOM 671 C C . LYS A 1 83 ? 2.442 -15.143 5.365 1.00 94.38 83 LYS A C 1
ATOM 673 O O . LYS A 1 83 ? 1.906 -16.015 4.674 1.00 94.38 83 LYS A O 1
ATOM 678 N N . GLU A 1 84 ? 2.669 -15.314 6.659 1.00 91.06 84 GLU A N 1
ATOM 679 C CA . GLU A 1 84 ? 2.180 -16.488 7.374 1.00 91.06 84 GLU A CA 1
ATOM 680 C C . GLU A 1 84 ? 0.641 -16.520 7.339 1.00 91.06 84 GLU A C 1
ATOM 682 O O . GLU A 1 84 ? -0.030 -15.702 7.962 1.00 91.06 84 GLU A O 1
ATOM 687 N N . GLY A 1 85 ? 0.080 -17.448 6.558 1.00 90.69 85 GLY A N 1
ATOM 688 C CA . GLY A 1 85 ? -1.364 -17.688 6.469 1.00 90.69 85 GLY A CA 1
ATOM 689 C C . GLY A 1 85 ? -2.159 -16.787 5.512 1.00 90.69 85 GLY A C 1
ATOM 690 O O . GLY A 1 85 ? -3.358 -17.013 5.361 1.00 90.69 85 GLY A O 1
ATOM 691 N N . TYR A 1 86 ? -1.544 -15.803 4.846 1.00 95.38 86 TYR A N 1
ATOM 692 C CA . TYR A 1 86 ? -2.246 -14.908 3.912 1.00 95.38 86 TYR A CA 1
ATOM 693 C C . TYR A 1 86 ? -1.310 -14.255 2.883 1.00 95.38 86 TYR A C 1
ATOM 695 O O . TYR A 1 86 ? -0.085 -14.347 2.974 1.00 95.38 86 TYR A O 1
ATOM 703 N N . TRP A 1 87 ? -1.892 -13.574 1.899 1.00 97.00 87 TRP A N 1
ATOM 704 C CA . TRP A 1 87 ? -1.190 -12.685 0.978 1.00 97.00 87 TRP A CA 1
ATOM 705 C C . TRP A 1 87 ? -1.435 -11.221 1.328 1.00 97.00 87 TRP A C 1
ATOM 707 O O . TRP A 1 87 ? -2.575 -10.780 1.440 1.00 97.00 87 TRP A O 1
ATOM 717 N N . GLU A 1 88 ? -0.370 -10.443 1.445 1.00 96.62 88 GLU A N 1
ATOM 718 C CA . GLU A 1 88 ? -0.443 -8.990 1.549 1.00 96.62 88 GLU A CA 1
ATOM 719 C C . GLU A 1 88 ? -0.405 -8.380 0.144 1.00 96.62 88 GLU A C 1
ATOM 721 O O . GLU A 1 88 ? 0.597 -8.489 -0.559 1.00 96.62 88 GLU A O 1
ATOM 726 N N . LEU A 1 89 ? -1.491 -7.740 -0.276 1.00 96.88 89 LEU A N 1
ATOM 727 C CA . LEU A 1 89 ? -1.559 -6.917 -1.473 1.00 96.88 89 LEU A CA 1
ATOM 728 C C . LEU A 1 89 ? -1.070 -5.505 -1.135 1.00 96.88 89 LEU A C 1
ATOM 730 O O . LEU A 1 89 ? -1.661 -4.812 -0.307 1.00 96.88 89 LEU A O 1
ATOM 734 N N . GLY A 1 90 ? -0.016 -5.051 -1.808 1.00 94.31 90 GLY A N 1
ATOM 735 C CA . GLY A 1 90 ? 0.577 -3.761 -1.490 1.00 94.31 90 GLY A CA 1
ATOM 736 C C . GLY A 1 90 ? 1.665 -3.319 -2.456 1.00 94.31 90 GLY A C 1
ATOM 737 O O . GLY A 1 90 ? 1.663 -3.638 -3.648 1.00 94.31 90 GLY A O 1
ATOM 738 N N . ARG A 1 91 ? 2.603 -2.531 -1.917 1.00 91.62 91 ARG A N 1
ATOM 739 C CA . ARG A 1 91 ? 3.712 -1.907 -2.660 1.00 91.62 91 ARG A CA 1
ATOM 740 C C . ARG A 1 91 ? 3.240 -1.073 -3.860 1.00 91.62 91 ARG A C 1
ATOM 742 O O . ARG A 1 91 ? 3.925 -1.025 -4.879 1.00 91.62 91 ARG A O 1
ATOM 749 N N . PHE A 1 92 ? 2.088 -0.413 -3.734 1.00 93.69 92 PHE A N 1
ATOM 750 C CA . PHE A 1 92 ? 1.503 0.402 -4.799 1.00 93.69 92 PHE A CA 1
ATOM 751 C C . PHE A 1 92 ? 2.375 1.629 -5.070 1.00 93.69 92 PHE A C 1
ATOM 753 O O . PHE A 1 92 ? 2.372 2.591 -4.304 1.00 93.69 92 PHE A O 1
ATOM 760 N N . ASN A 1 93 ? 3.109 1.609 -6.177 1.00 94.06 93 ASN A N 1
ATOM 761 C CA . ASN A 1 93 ? 3.921 2.731 -6.626 1.00 94.06 93 ASN A CA 1
ATOM 762 C C . ASN A 1 93 ? 3.579 3.036 -8.082 1.00 94.06 93 ASN A C 1
ATOM 764 O O . ASN A 1 93 ? 3.588 2.144 -8.922 1.00 94.06 93 ASN A O 1
ATOM 768 N N . SER A 1 94 ? 3.253 4.286 -8.401 1.00 94.31 94 SER A N 1
ATOM 769 C CA . SER A 1 94 ? 2.863 4.675 -9.758 1.00 94.31 94 SER A CA 1
ATOM 770 C C . SER A 1 94 ? 3.186 6.133 -10.003 1.00 94.31 94 SER A C 1
ATOM 772 O O . SER A 1 94 ? 2.613 6.986 -9.329 1.00 94.31 94 SER A O 1
ATOM 774 N N . TYR A 1 95 ? 3.986 6.422 -11.029 1.00 93.50 95 TYR A N 1
ATOM 775 C CA . TYR A 1 95 ? 4.189 7.800 -11.468 1.00 93.50 95 TYR A CA 1
ATOM 776 C C . TYR A 1 95 ? 2.863 8.499 -11.796 1.00 93.50 95 TYR A C 1
ATOM 778 O O . TYR A 1 95 ? 1.862 7.875 -12.176 1.00 93.50 95 TYR A O 1
ATOM 786 N N . SER A 1 96 ? 2.874 9.825 -11.672 1.00 88.12 96 SER A N 1
ATOM 787 C CA . SER A 1 96 ? 1.792 10.673 -12.158 1.00 88.12 96 SER A CA 1
ATOM 788 C C . SER A 1 96 ? 1.662 10.578 -13.686 1.00 88.12 96 SER A C 1
ATOM 790 O O . SER A 1 96 ? 2.591 10.200 -14.404 1.00 88.12 96 SER A O 1
ATOM 792 N N . GLY A 1 97 ? 0.469 10.882 -14.199 1.00 88.69 97 GLY A N 1
ATOM 793 C CA . GLY A 1 97 ? 0.190 10.860 -15.640 1.00 88.69 97 GLY A CA 1
ATOM 794 C C . GLY A 1 97 ? -0.015 9.468 -16.248 1.00 88.69 97 GLY A C 1
ATOM 795 O O . GLY A 1 97 ? -0.286 9.371 -17.441 1.00 88.69 97 GLY A O 1
ATOM 796 N N . ASN A 1 98 ? 0.071 8.393 -15.460 1.00 92.44 98 ASN A N 1
ATOM 797 C CA . ASN A 1 98 ? -0.347 7.072 -15.925 1.00 92.44 98 ASN A CA 1
ATOM 798 C C . ASN A 1 98 ? -1.869 7.027 -16.187 1.00 92.44 98 ASN A C 1
ATOM 800 O O . ASN A 1 98 ? -2.615 7.818 -15.594 1.00 92.44 98 ASN A O 1
ATOM 804 N N . PRO A 1 99 ? -2.355 6.094 -17.031 1.00 93.94 99 PRO A N 1
ATOM 805 C CA . PRO A 1 99 ? -3.781 5.945 -17.295 1.00 93.94 99 PRO A CA 1
ATOM 806 C C . PRO A 1 99 ? -4.595 5.813 -16.006 1.00 93.94 99 PRO A C 1
ATOM 808 O O . PRO A 1 99 ? -4.226 5.092 -15.073 1.00 93.94 99 PRO A O 1
ATOM 811 N N . ARG A 1 100 ? -5.728 6.519 -15.948 1.00 91.44 100 ARG A N 1
ATOM 812 C CA . ARG A 1 100 ? -6.609 6.483 -14.779 1.00 91.44 100 ARG A CA 1
ATOM 813 C C . ARG A 1 100 ? -7.068 5.046 -14.528 1.00 91.44 100 ARG A C 1
ATOM 815 O O . ARG A 1 100 ? -7.597 4.402 -15.422 1.00 91.44 100 ARG A O 1
ATOM 822 N N . GLY A 1 101 ? -6.899 4.577 -13.293 1.00 93.50 101 GLY A N 1
ATOM 823 C CA . GLY A 1 101 ? -7.306 3.229 -12.893 1.00 93.50 101 GLY A CA 1
ATOM 824 C C . GLY A 1 101 ? -6.270 2.136 -13.165 1.00 93.50 101 GLY A C 1
ATOM 825 O O . GLY A 1 101 ? -6.535 0.997 -12.801 1.00 93.50 101 GLY A O 1
ATOM 826 N N . ILE A 1 102 ? -5.084 2.455 -13.706 1.00 96.19 102 ILE A N 1
ATOM 827 C CA . ILE A 1 102 ? -4.071 1.432 -14.016 1.00 96.19 102 ILE A CA 1
ATOM 828 C C . ILE A 1 102 ? -3.691 0.587 -12.796 1.00 96.19 102 ILE A C 1
ATOM 830 O O . ILE A 1 102 ? -3.629 -0.631 -12.890 1.00 96.19 102 ILE A O 1
ATOM 834 N N . MET A 1 103 ? -3.527 1.218 -11.627 1.00 96.50 103 MET A N 1
ATOM 835 C CA . MET A 1 103 ? -3.188 0.505 -10.396 1.00 96.50 103 MET A CA 1
ATOM 836 C C . MET A 1 103 ? -4.308 -0.450 -9.974 1.00 96.50 103 MET A C 1
ATOM 838 O O . MET A 1 103 ? -4.025 -1.559 -9.551 1.00 96.50 103 MET A O 1
ATOM 842 N N . LEU A 1 104 ? -5.573 -0.046 -10.139 1.00 96.50 104 LEU A N 1
ATOM 843 C CA . LEU A 1 104 ? -6.722 -0.904 -9.849 1.00 96.50 104 LEU A CA 1
ATOM 844 C C . LEU A 1 104 ? -6.787 -2.095 -10.815 1.00 96.50 104 LEU A C 1
ATOM 846 O O . LEU A 1 104 ? -7.043 -3.216 -10.386 1.00 96.50 104 LEU A O 1
ATOM 850 N N . GLN A 1 105 ? -6.529 -1.871 -12.105 1.00 96.81 105 GLN A N 1
ATOM 851 C CA . GLN A 1 105 ? -6.470 -2.944 -13.099 1.00 96.81 105 GLN A CA 1
ATOM 852 C C . GLN A 1 105 ? -5.357 -3.946 -12.763 1.00 96.81 105 GLN A C 1
ATOM 854 O O . GLN A 1 105 ? -5.599 -5.150 -12.750 1.00 96.81 105 GLN A O 1
ATOM 859 N N . MET A 1 106 ? -4.163 -3.444 -12.434 1.00 97.31 106 MET A N 1
ATOM 860 C CA . MET A 1 106 ? -3.017 -4.262 -12.041 1.00 97.31 106 MET A CA 1
ATOM 861 C C . MET A 1 106 ? -3.313 -5.108 -10.796 1.00 97.31 106 MET A C 1
ATOM 863 O O . MET A 1 106 ? -3.072 -6.312 -10.781 1.00 97.31 106 MET A O 1
ATOM 867 N N . THR A 1 107 ? -3.860 -4.505 -9.742 1.00 96.31 107 THR A N 1
ATOM 868 C CA . THR A 1 107 ? -4.147 -5.230 -8.498 1.00 96.31 107 THR A CA 1
ATOM 869 C C . THR A 1 107 ? -5.313 -6.207 -8.638 1.00 96.31 107 THR A C 1
ATOM 871 O O . THR A 1 107 ? -5.277 -7.269 -8.023 1.00 96.31 107 THR A O 1
ATOM 874 N N . THR A 1 108 ? -6.298 -5.912 -9.493 1.00 95.50 108 THR A N 1
ATOM 875 C CA . THR A 1 108 ? -7.368 -6.862 -9.850 1.00 95.50 108 THR A CA 1
ATOM 876 C C . THR A 1 108 ? -6.784 -8.111 -10.509 1.00 95.50 108 THR A C 1
ATOM 878 O O . THR A 1 108 ? -7.128 -9.230 -10.134 1.00 95.50 108 THR A O 1
ATOM 881 N N . GLN A 1 109 ? -5.857 -7.929 -11.455 1.00 95.12 109 GLN A N 1
ATOM 882 C CA . GLN A 1 109 ? -5.188 -9.034 -12.141 1.00 95.12 109 GLN A CA 1
ATOM 883 C C . GLN A 1 109 ? -4.361 -9.890 -11.168 1.00 95.12 109 GLN A C 1
ATOM 885 O O . GLN A 1 109 ? -4.527 -11.108 -11.148 1.00 95.12 109 GLN A O 1
ATOM 890 N N . LEU A 1 110 ? -3.589 -9.255 -10.277 1.00 93.25 110 LEU A N 1
ATOM 891 C CA . LEU A 1 110 ? -2.862 -9.959 -9.214 1.00 93.25 110 LEU A CA 1
ATOM 892 C C . LEU A 1 110 ? -3.784 -10.822 -8.344 1.00 93.25 110 LEU A C 1
ATOM 894 O O . LEU A 1 110 ? -3.471 -11.984 -8.089 1.00 93.25 110 LEU A O 1
ATOM 898 N N . MET A 1 111 ? -4.923 -10.273 -7.905 1.00 92.00 111 MET A N 1
ATOM 899 C CA . MET A 1 111 ? -5.872 -10.997 -7.054 1.00 92.00 111 MET A CA 1
ATOM 900 C C . MET A 1 111 ? -6.495 -12.205 -7.760 1.00 92.00 111 MET A C 1
ATOM 902 O O . MET A 1 111 ? -6.678 -13.239 -7.123 1.00 92.00 111 MET A O 1
ATOM 906 N N . HIS A 1 112 ? -6.782 -12.116 -9.063 1.00 89.19 112 HIS A N 1
ATOM 907 C CA . HIS A 1 112 ? -7.296 -13.253 -9.838 1.00 89.19 112 HIS A CA 1
ATOM 908 C C . HIS A 1 112 ? -6.315 -14.424 -9.921 1.00 89.19 112 HIS A C 1
ATOM 910 O O . HIS A 1 112 ? -6.740 -15.565 -10.082 1.00 89.19 112 HIS A O 1
ATOM 916 N N . GLY A 1 113 ? -5.015 -14.157 -9.798 1.00 80.25 113 GLY A N 1
ATOM 917 C CA . GLY A 1 113 ? -3.994 -15.194 -9.794 1.00 80.25 113 GLY A CA 1
ATOM 918 C C . GLY A 1 113 ? -3.949 -16.028 -8.509 1.00 80.25 113 GLY A C 1
ATOM 919 O O . GLY A 1 113 ? -3.205 -17.009 -8.478 1.00 80.25 113 GLY A O 1
ATOM 920 N N . ILE A 1 114 ? -4.661 -15.644 -7.447 1.00 83.69 114 ILE A N 1
ATOM 921 C CA . ILE A 1 114 ? -4.606 -16.280 -6.123 1.00 83.69 114 ILE A CA 1
ATOM 922 C C . ILE A 1 114 ? -5.665 -17.378 -6.006 1.00 83.69 114 ILE A C 1
ATOM 924 O O . ILE A 1 114 ? -6.776 -17.251 -6.516 1.00 83.69 114 ILE A O 1
ATOM 928 N N . ASN A 1 115 ? -5.323 -18.468 -5.313 1.00 76.06 115 ASN A N 1
ATOM 929 C CA . ASN A 1 115 ? -6.246 -19.577 -5.099 1.00 76.06 115 ASN A CA 1
ATOM 930 C C . ASN A 1 115 ? -7.485 -19.123 -4.315 1.00 76.06 115 ASN A C 1
ATOM 932 O O . ASN A 1 115 ? -7.385 -18.420 -3.305 1.00 76.06 115 ASN A O 1
ATOM 936 N N . ASN A 1 116 ? -8.655 -19.598 -4.747 1.00 74.06 116 ASN A N 1
ATOM 937 C CA . ASN A 1 116 ? -9.914 -19.360 -4.050 1.00 74.06 116 ASN A CA 1
ATOM 938 C C . ASN A 1 116 ? -9.808 -19.828 -2.587 1.00 74.06 116 ASN A C 1
A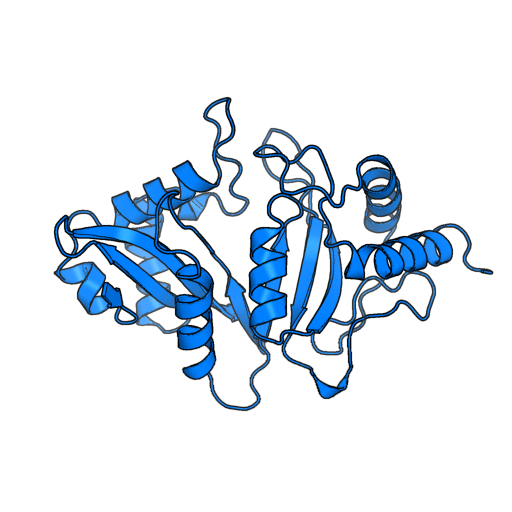TOM 940 O O . ASN A 1 116 ? -9.562 -21.004 -2.326 1.00 74.06 116 ASN A O 1
ATOM 944 N N . GLY A 1 117 ? -10.013 -18.905 -1.644 1.00 77.19 117 GLY A N 1
ATOM 945 C CA . GLY A 1 117 ? -10.031 -19.185 -0.204 1.00 77.19 117 GLY A CA 1
ATOM 946 C C . GLY A 1 117 ? -8.773 -18.779 0.568 1.00 77.19 117 GLY A C 1
ATOM 947 O O . GLY A 1 117 ? -8.791 -18.841 1.795 1.00 77.19 117 GLY A O 1
ATOM 948 N N . GLU A 1 118 ? -7.704 -18.328 -0.094 1.00 90.88 118 GLU A N 1
ATOM 949 C CA . GLU A 1 118 ? -6.568 -17.743 0.628 1.00 90.88 118 GLU A CA 1
ATOM 950 C C . GLU A 1 118 ? -6.921 -16.354 1.177 1.00 90.88 118 GLU A C 1
ATOM 952 O O . GLU A 1 118 ? -7.600 -15.560 0.521 1.00 90.88 118 GLU A O 1
ATOM 957 N N . GLY A 1 119 ? -6.451 -16.047 2.389 1.00 94.75 119 GLY A N 1
ATOM 958 C CA . GLY A 1 119 ? -6.603 -14.716 2.970 1.00 94.75 119 GLY A CA 1
ATOM 959 C C . GLY A 1 119 ? -5.835 -13.679 2.153 1.00 94.75 119 GLY A C 1
ATOM 960 O O . GLY A 1 119 ? -4.684 -13.911 1.782 1.00 94.75 119 GLY A O 1
ATOM 961 N N . ILE A 1 120 ? -6.455 -12.533 1.892 1.00 96.75 120 ILE A N 1
ATOM 962 C CA . ILE A 1 120 ? -5.820 -11.374 1.262 1.00 96.75 120 ILE A CA 1
ATOM 963 C C . ILE A 1 120 ? -5.985 -10.193 2.204 1.00 96.75 120 ILE A C 1
ATOM 965 O O . ILE A 1 120 ? -7.096 -9.916 2.646 1.00 96.75 120 ILE A O 1
ATOM 969 N N . VAL A 1 121 ? -4.886 -9.500 2.481 1.00 96.94 121 VAL A N 1
ATOM 970 C CA . VAL A 1 121 ? -4.833 -8.295 3.310 1.00 96.94 121 VAL A CA 1
ATOM 971 C C . VAL A 1 121 ? -4.281 -7.149 2.479 1.00 96.94 121 VAL A C 1
ATOM 973 O O . VAL A 1 121 ? -3.328 -7.335 1.733 1.00 96.94 121 VAL A O 1
ATOM 976 N N . CYS A 1 122 ? -4.842 -5.956 2.624 1.00 96.38 122 CYS A N 1
ATOM 977 C CA . CYS A 1 122 ? -4.265 -4.725 2.104 1.00 96.38 122 CYS A CA 1
ATOM 978 C C . CYS A 1 122 ? -4.093 -3.731 3.252 1.00 96.38 122 CYS A C 1
ATOM 980 O O . CYS A 1 122 ? -5.035 -3.450 3.995 1.00 96.38 122 CYS A O 1
ATOM 982 N N . GLU A 1 123 ? -2.897 -3.164 3.362 1.00 93.88 123 GLU A N 1
ATOM 983 C CA . GLU A 1 123 ? -2.574 -2.116 4.326 1.00 93.88 123 GLU A CA 1
ATOM 984 C C . GLU A 1 123 ? -2.535 -0.769 3.604 1.00 93.88 123 GLU A C 1
ATOM 986 O O . GLU A 1 123 ? -1.784 -0.572 2.646 1.00 93.88 123 GLU A O 1
ATOM 991 N N . ALA A 1 124 ? -3.362 0.177 4.043 1.00 91.06 124 ALA A N 1
ATOM 992 C CA . ALA A 1 124 ? -3.339 1.540 3.533 1.00 91.06 124 ALA A CA 1
ATOM 993 C C . ALA A 1 124 ? -2.793 2.479 4.606 1.00 91.06 124 ALA A C 1
ATOM 995 O O . ALA A 1 124 ? -3.428 2.678 5.641 1.00 91.06 124 ALA A O 1
ATOM 996 N N . THR A 1 125 ? -1.632 3.079 4.348 1.00 86.69 125 THR A N 1
ATOM 997 C CA . THR A 1 125 ? -1.061 4.076 5.257 1.00 86.69 125 THR A CA 1
ATOM 998 C C . THR A 1 125 ? -1.893 5.361 5.258 1.00 86.69 125 THR A C 1
ATOM 1000 O O . THR A 1 125 ? -2.525 5.722 4.258 1.00 86.69 125 THR A O 1
ATOM 1003 N N . GLN A 1 126 ? -1.838 6.109 6.361 1.00 77.56 126 GLN A N 1
ATOM 1004 C CA . GLN A 1 126 ? -2.534 7.396 6.507 1.00 77.56 126 GLN A CA 1
ATOM 1005 C C . GLN A 1 126 ? -2.105 8.470 5.490 1.00 77.56 126 GLN A C 1
ATOM 1007 O O . GLN A 1 126 ? -2.776 9.488 5.355 1.00 77.56 126 GLN A O 1
ATOM 1012 N N . ALA A 1 127 ? -0.974 8.280 4.803 1.00 75.44 127 ALA A N 1
ATOM 1013 C CA . ALA A 1 127 ? -0.429 9.252 3.859 1.00 75.44 127 ALA A CA 1
ATOM 1014 C C . ALA A 1 127 ? -1.210 9.274 2.534 1.00 75.44 127 ALA A C 1
ATOM 1016 O O . ALA A 1 127 ? -1.271 10.303 1.855 1.00 75.44 127 ALA A O 1
ATOM 1017 N N . HIS A 1 128 ? -1.832 8.147 2.165 1.00 77.00 128 HIS A N 1
ATOM 1018 C CA . HIS A 1 128 ? -2.399 7.934 0.839 1.00 77.00 128 HIS A CA 1
ATOM 1019 C C . HIS A 1 128 ? -3.809 7.352 0.893 1.00 77.00 128 HIS A C 1
ATOM 1021 O O . HIS A 1 128 ? -4.025 6.151 1.052 1.00 77.00 128 HIS A O 1
ATOM 1027 N N . THR A 1 129 ? -4.799 8.199 0.624 1.00 83.88 129 THR A N 1
ATOM 1028 C CA . THR A 1 129 ? -6.189 7.747 0.496 1.00 83.88 129 THR A CA 1
ATOM 1029 C C . THR A 1 129 ? -6.462 6.982 -0.806 1.00 83.88 129 THR A C 1
ATOM 1031 O O . THR A 1 129 ? -7.501 6.341 -0.944 1.00 83.88 129 THR A O 1
ATOM 1034 N N . SER A 1 130 ? -5.528 6.989 -1.764 1.00 87.88 130 SER A N 1
ATOM 1035 C CA . SER A 1 130 ? -5.612 6.191 -2.994 1.00 87.88 130 SER A CA 1
ATOM 1036 C C . SER A 1 130 ? -5.569 4.686 -2.723 1.00 87.88 130 SER A C 1
ATOM 1038 O O . SER A 1 130 ? -6.289 3.939 -3.378 1.00 87.88 130 SER A O 1
ATOM 1040 N N . SER A 1 131 ? -4.801 4.224 -1.735 1.00 89.88 131 SER A N 1
ATOM 1041 C CA . SER A 1 131 ? -4.786 2.805 -1.357 1.00 89.88 131 SER A CA 1
ATOM 1042 C C . SER A 1 131 ? -6.122 2.373 -0.745 1.00 89.88 131 SER A C 1
ATOM 1044 O O . SER A 1 131 ? -6.616 1.294 -1.058 1.00 89.88 131 SER A O 1
ATOM 1046 N N . GLN A 1 132 ? -6.764 3.252 0.036 1.00 92.50 132 GLN A N 1
ATOM 1047 C CA . GLN A 1 132 ? -8.115 3.025 0.572 1.00 92.50 132 GLN A CA 1
ATOM 1048 C C . GLN A 1 132 ? -9.157 2.934 -0.558 1.00 92.50 132 GLN A C 1
ATOM 1050 O O . GLN A 1 132 ? -10.057 2.094 -0.503 1.00 92.50 132 GLN A O 1
ATOM 1055 N N . TYR A 1 133 ? -9.012 3.760 -1.608 1.00 91.75 133 TYR A N 1
ATOM 1056 C CA . TYR A 1 133 ? -9.816 3.658 -2.832 1.00 91.75 133 TYR A CA 1
ATOM 1057 C C . TYR A 1 133 ? -9.697 2.276 -3.454 1.00 91.75 133 TYR A C 1
ATOM 1059 O O . TYR A 1 133 ? -10.703 1.609 -3.675 1.00 91.75 133 TYR A O 1
ATOM 1067 N N . ILE A 1 134 ? -8.459 1.868 -3.741 1.00 94.06 134 ILE A N 1
ATOM 1068 C CA . ILE A 1 134 ? -8.157 0.633 -4.456 1.00 94.06 134 ILE A CA 1
ATOM 1069 C C . ILE A 1 134 ? -8.707 -0.552 -3.668 1.00 94.06 134 ILE A C 1
ATOM 1071 O O . ILE A 1 134 ? -9.472 -1.324 -4.232 1.00 94.06 134 ILE A O 1
ATOM 1075 N N . ALA A 1 135 ? -8.427 -0.637 -2.364 1.00 94.62 135 ALA A N 1
ATOM 1076 C CA . ALA A 1 135 ? -8.956 -1.698 -1.510 1.00 94.62 135 ALA A CA 1
ATOM 1077 C C . ALA A 1 135 ? -10.492 -1.777 -1.567 1.00 94.62 135 ALA A C 1
ATOM 1079 O O . ALA A 1 135 ? -11.051 -2.848 -1.788 1.00 94.62 135 ALA A O 1
ATOM 1080 N N . SER A 1 136 ? -11.177 -0.631 -1.472 1.00 92.56 136 SER A N 1
ATOM 1081 C CA . SER A 1 136 ? -12.639 -0.592 -1.561 1.00 92.56 136 SER A CA 1
ATOM 1082 C C . SER A 1 136 ? -13.174 -0.991 -2.939 1.00 92.56 136 SER A C 1
ATOM 1084 O O . SER A 1 136 ? -14.261 -1.555 -3.008 1.00 92.56 136 SER A O 1
ATOM 1086 N N . GLN A 1 137 ? -12.478 -0.659 -4.029 1.00 94.88 137 GLN A N 1
ATOM 1087 C CA . GLN A 1 137 ? -12.892 -1.034 -5.388 1.00 94.88 137 GLN A CA 1
ATOM 1088 C C . GLN A 1 137 ? -12.634 -2.512 -5.692 1.00 94.88 137 GLN A C 1
ATOM 1090 O O . GLN A 1 137 ? -13.357 -3.102 -6.485 1.00 94.88 137 GLN A O 1
ATOM 1095 N N . LEU A 1 138 ? -11.643 -3.114 -5.034 1.00 94.38 138 LEU A N 1
ATOM 1096 C CA . LEU A 1 138 ? -11.361 -4.548 -5.100 1.00 94.38 138 LEU A CA 1
ATOM 1097 C C . LEU A 1 138 ? -12.350 -5.392 -4.277 1.00 94.38 138 LEU A C 1
ATOM 1099 O O . LEU A 1 138 ? -12.228 -6.613 -4.242 1.00 94.38 138 LEU A O 1
ATOM 1103 N N . GLY A 1 139 ? -13.313 -4.760 -3.597 1.00 93.62 139 GLY A N 1
ATOM 1104 C CA . GLY A 1 139 ? -14.275 -5.452 -2.740 1.00 93.62 139 GLY A CA 1
ATOM 1105 C C . GLY A 1 139 ? -13.675 -5.968 -1.432 1.00 93.62 139 GLY A C 1
ATOM 1106 O O . GLY A 1 139 ? -14.300 -6.793 -0.769 1.00 93.62 139 GLY A O 1
ATOM 1107 N N . LEU A 1 140 ? -12.484 -5.495 -1.047 1.00 95.38 140 LEU A N 1
ATOM 1108 C CA . LEU A 1 140 ? -11.940 -5.783 0.274 1.00 95.38 140 LEU A CA 1
ATOM 1109 C C . LEU A 1 140 ? -12.761 -5.027 1.318 1.00 95.38 140 LEU A C 1
ATOM 1111 O O . LEU A 1 140 ? -13.022 -3.826 1.177 1.00 95.38 140 LEU A O 1
ATOM 1115 N N . ARG A 1 141 ? -13.151 -5.732 2.376 1.00 95.50 141 ARG A N 1
ATOM 1116 C CA . ARG A 1 141 ? -13.861 -5.132 3.499 1.00 95.50 141 ARG A CA 1
ATOM 1117 C C . ARG A 1 141 ? -12.902 -4.320 4.354 1.00 95.50 141 ARG A C 1
ATOM 1119 O O . ARG A 1 141 ? -11.721 -4.651 4.467 1.00 95.50 141 ARG A O 1
ATOM 1126 N N . PHE A 1 142 ? -13.403 -3.271 4.985 1.00 95.8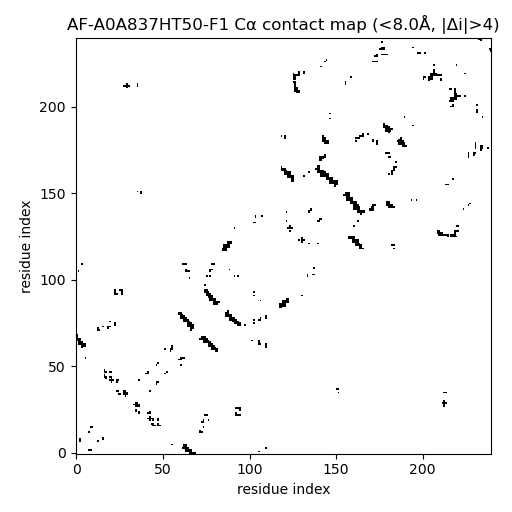1 142 PHE A N 1
ATOM 1127 C CA . PHE A 1 142 ? -12.650 -2.552 6.001 1.00 95.81 142 PHE A CA 1
ATOM 1128 C C . PHE A 1 142 ? -12.520 -3.429 7.252 1.00 95.81 142 PHE A C 1
ATOM 1130 O O . PHE A 1 142 ? -13.523 -3.868 7.806 1.00 95.81 142 PHE A O 1
ATOM 1137 N N . ALA A 1 143 ? -11.295 -3.706 7.696 1.00 96.62 143 ALA A N 1
ATOM 1138 C CA . ALA A 1 143 ? -11.009 -4.634 8.793 1.00 96.62 143 ALA A CA 1
ATOM 1139 C C . ALA A 1 143 ? -10.573 -3.934 10.093 1.00 96.62 143 ALA A C 1
ATOM 1141 O O . ALA A 1 143 ? -10.369 -4.600 11.107 1.00 96.62 143 ALA A O 1
ATOM 1142 N N . GLY A 1 144 ? -10.451 -2.604 10.082 1.00 95.00 144 GLY A N 1
ATOM 1143 C CA . GLY A 1 144 ? -10.132 -1.783 11.251 1.00 95.00 144 GLY A CA 1
ATOM 1144 C C . GLY A 1 144 ? -8.823 -1.012 11.111 1.00 95.00 144 GLY A C 1
ATOM 1145 O O . GLY A 1 144 ? -8.350 -0.745 10.006 1.00 95.00 144 GLY A O 1
ATOM 1146 N N . TYR A 1 145 ? -8.245 -0.632 12.247 1.00 93.88 145 TYR A N 1
ATOM 1147 C CA . TYR A 1 145 ? -7.089 0.262 12.321 1.00 93.88 145 TYR A CA 1
ATOM 1148 C C . TYR A 1 145 ? -5.890 -0.398 12.996 1.00 93.88 145 TYR A C 1
ATOM 1150 O O . TYR A 1 145 ? -6.028 -1.277 13.852 1.00 93.88 145 TYR A O 1
ATOM 1158 N N . GLY A 1 146 ? -4.701 0.072 12.641 1.00 90.94 146 GLY A N 1
ATOM 1159 C CA . GLY A 1 146 ? -3.444 -0.261 13.293 1.00 90.94 146 GLY A CA 1
ATOM 1160 C C . GLY A 1 146 ? -2.536 0.949 13.405 1.00 90.94 146 GLY A C 1
ATOM 1161 O O . GLY A 1 146 ? -2.670 1.912 12.655 1.00 90.94 146 GLY A O 1
ATOM 1162 N N . PHE A 1 147 ? -1.585 0.860 14.324 1.00 87.25 147 PHE A N 1
ATOM 1163 C CA . PHE A 1 147 ? -0.504 1.823 14.461 1.00 87.25 147 PHE A CA 1
ATOM 1164 C C . PHE A 1 147 ? 0.802 1.047 14.441 1.00 87.25 147 PHE A C 1
ATOM 1166 O O . PHE A 1 147 ? 1.019 0.180 15.287 1.00 87.25 147 PHE A O 1
ATOM 1173 N N . LEU A 1 148 ? 1.645 1.314 13.451 1.00 78.81 148 LEU A N 1
ATOM 1174 C CA . LEU A 1 148 ? 3.021 0.848 13.481 1.00 78.81 148 LEU A CA 1
ATOM 1175 C C . LEU A 1 148 ? 3.834 1.715 14.443 1.00 78.81 148 LEU A C 1
ATOM 1177 O O . LEU A 1 148 ? 3.422 2.805 14.848 1.00 78.81 148 LEU A O 1
ATOM 1181 N N . ALA A 1 149 ? 5.027 1.229 14.779 1.00 71.25 149 ALA A N 1
ATOM 1182 C CA . ALA A 1 149 ? 6.016 2.044 15.463 1.00 71.25 149 ALA A CA 1
ATOM 1183 C C . ALA A 1 149 ? 6.314 3.322 14.661 1.00 71.25 149 ALA A C 1
ATOM 1185 O O . ALA A 1 149 ? 6.203 3.351 13.432 1.00 71.25 149 ALA A O 1
ATOM 1186 N N . TYR A 1 150 ? 6.732 4.374 15.361 1.00 74.62 150 TYR A N 1
ATOM 1187 C CA . TYR A 1 150 ? 7.308 5.539 14.702 1.00 74.62 150 TYR A CA 1
ATOM 1188 C C . TYR A 1 150 ? 8.551 5.093 13.926 1.00 74.62 150 TYR A C 1
ATOM 1190 O O . TYR A 1 150 ? 9.401 4.386 14.472 1.00 74.62 150 TYR A O 1
ATOM 1198 N N . MET A 1 151 ? 8.645 5.464 12.649 1.00 70.00 151 MET A N 1
ATOM 1199 C CA . MET A 1 151 ? 9.744 5.021 11.787 1.00 70.00 151 MET A CA 1
ATOM 1200 C C . MET A 1 151 ? 10.566 6.187 11.255 1.00 70.00 151 MET A C 1
ATOM 1202 O O . MET A 1 151 ? 10.057 7.285 11.011 1.00 70.00 151 MET A O 1
ATOM 1206 N N . GLY A 1 152 ? 11.844 5.885 11.019 1.00 67.06 152 GLY A N 1
ATOM 1207 C CA . GLY A 1 152 ? 12.833 6.816 10.494 1.00 67.06 152 GLY A CA 1
ATOM 1208 C C . GLY A 1 152 ? 13.335 7.821 11.531 1.00 67.06 152 GLY A C 1
ATOM 1209 O O . GLY A 1 152 ? 12.829 7.920 12.646 1.00 67.06 152 GLY A O 1
ATOM 1210 N N . GLU A 1 153 ? 14.342 8.594 11.134 1.00 65.25 153 GLU A N 1
ATOM 1211 C CA . GLU A 1 153 ? 14.984 9.609 11.984 1.00 65.25 153 GLU A CA 1
ATOM 1212 C C . GLU A 1 153 ? 14.042 10.762 12.364 1.00 65.25 153 GLU A C 1
ATOM 1214 O O . GLU A 1 153 ? 14.260 11.446 13.358 1.00 65.25 153 GLU A O 1
ATOM 1219 N N . GLU A 1 154 ? 12.975 10.970 11.589 1.00 68.75 154 GLU A N 1
ATOM 1220 C CA . GLU A 1 154 ? 11.996 12.036 11.822 1.00 68.75 154 GLU A CA 1
ATOM 1221 C C . GLU A 1 154 ? 10.843 11.616 12.739 1.00 68.75 154 GLU A C 1
ATOM 1223 O O . GLU A 1 154 ? 9.931 12.409 12.963 1.00 68.75 154 GLU A O 1
ATOM 1228 N N . ASN A 1 155 ? 10.883 10.389 13.279 1.00 78.06 155 ASN A N 1
ATOM 1229 C CA . ASN A 1 155 ? 9.884 9.873 14.212 1.00 78.06 155 ASN A CA 1
ATOM 1230 C C . ASN A 1 155 ? 8.454 10.071 13.670 1.00 78.06 155 ASN A C 1
ATOM 1232 O O . ASN A 1 155 ? 7.596 10.667 14.323 1.00 78.06 155 ASN A O 1
ATOM 1236 N N . VAL A 1 156 ? 8.215 9.619 12.433 1.00 81.31 156 VAL A N 1
ATOM 1237 C CA . VAL A 1 156 ? 6.924 9.776 11.746 1.00 81.31 156 VAL A CA 1
ATOM 1238 C C . VAL A 1 156 ? 5.982 8.648 12.178 1.00 81.31 156 VAL A C 1
ATOM 1240 O O . VAL A 1 156 ? 6.379 7.482 12.082 1.00 81.31 156 VAL A O 1
ATOM 1243 N N . PRO A 1 157 ? 4.749 8.949 12.636 1.00 83.06 157 PRO A N 1
ATOM 1244 C CA . PRO A 1 157 ? 3.770 7.918 12.957 1.00 83.06 157 PRO A CA 1
ATOM 1245 C C . PRO A 1 157 ? 3.248 7.261 11.678 1.00 83.06 157 PRO A C 1
ATOM 1247 O O . PRO A 1 157 ? 2.845 7.955 10.741 1.00 83.06 157 PRO A O 1
ATOM 1250 N N . TRP A 1 158 ? 3.226 5.931 11.662 1.00 83.38 158 TRP A N 1
ATOM 1251 C CA . TRP A 1 158 ? 2.711 5.137 10.550 1.00 83.38 158 TRP A CA 1
ATOM 1252 C C . TRP A 1 158 ? 1.458 4.383 10.962 1.00 83.38 158 TRP A C 1
ATOM 1254 O O . TRP A 1 158 ? 1.495 3.239 11.402 1.00 83.38 158 TRP A O 1
ATOM 1264 N N . ASP A 1 159 ? 0.328 5.038 10.792 1.00 89.06 159 ASP A N 1
ATOM 1265 C CA . ASP A 1 159 ? -0.985 4.481 11.040 1.00 89.06 159 ASP A CA 1
ATOM 1266 C C . ASP A 1 159 ? -1.501 3.796 9.771 1.00 89.06 159 ASP A C 1
ATOM 1268 O O . ASP A 1 159 ? -1.279 4.244 8.636 1.00 89.06 159 ASP A O 1
ATOM 1272 N N . ILE A 1 160 ? -2.212 2.695 9.984 1.00 91.25 160 ILE A N 1
ATOM 1273 C CA . ILE A 1 160 ? -2.696 1.796 8.946 1.00 91.25 160 ILE A CA 1
ATOM 1274 C C . ILE A 1 160 ? -4.206 1.654 9.061 1.00 91.25 160 ILE A C 1
ATOM 1276 O O . ILE A 1 160 ? -4.762 1.457 10.143 1.00 91.25 160 ILE A O 1
ATOM 1280 N N . LEU A 1 161 ? -4.863 1.692 7.909 1.00 94.00 161 LEU A N 1
ATOM 1281 C CA . LEU A 1 161 ? -6.199 1.158 7.721 1.00 94.00 161 LEU A CA 1
ATOM 1282 C C . LEU A 1 161 ? -6.064 -0.222 7.086 1.00 94.00 161 LEU A C 1
ATOM 1284 O O . LEU A 1 161 ? -5.475 -0.360 6.010 1.00 94.00 161 LEU A O 1
ATOM 1288 N N . TYR A 1 162 ? -6.595 -1.230 7.768 1.00 96.00 162 TYR A N 1
ATOM 1289 C CA . TYR A 1 162 ? -6.556 -2.609 7.311 1.00 96.00 162 TYR A CA 1
ATOM 1290 C C . TYR A 1 162 ? -7.779 -2.936 6.467 1.00 96.00 162 TYR A C 1
ATOM 1292 O O . TYR A 1 162 ? -8.904 -2.551 6.794 1.00 96.00 162 TYR A O 1
ATOM 1300 N N . PHE A 1 163 ? -7.554 -3.712 5.415 1.00 97.06 163 PHE A N 1
ATOM 1301 C CA . PHE A 1 163 ? -8.591 -4.281 4.570 1.00 97.06 163 PHE A CA 1
ATOM 1302 C C . PHE A 1 163 ? -8.317 -5.760 4.346 1.00 97.06 163 PHE A C 1
ATOM 1304 O O . PHE A 1 163 ? -7.154 -6.151 4.254 1.00 97.06 163 PHE A O 1
ATOM 1311 N N . ASP A 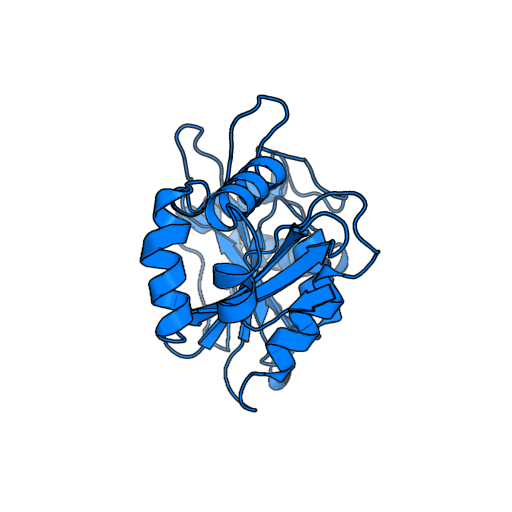1 164 ? -9.361 -6.575 4.217 1.00 97.31 164 ASP A N 1
ATOM 1312 C CA . ASP A 1 164 ? -9.199 -7.985 3.866 1.00 97.31 164 ASP A CA 1
ATOM 1313 C C . ASP A 1 164 ? -10.352 -8.556 3.028 1.00 97.31 164 ASP A C 1
ATOM 1315 O O . ASP A 1 164 ? -11.332 -7.872 2.735 1.00 97.31 164 ASP A O 1
ATOM 1319 N N . ASN A 1 165 ? -10.217 -9.815 2.604 1.00 95.38 165 ASN A N 1
ATOM 1320 C CA . ASN A 1 165 ? -11.203 -10.518 1.781 1.00 95.38 165 ASN A CA 1
ATOM 1321 C C . ASN A 1 165 ? -12.208 -11.390 2.567 1.00 95.38 165 ASN A C 1
ATOM 1323 O O . ASN A 1 165 ? -12.887 -12.220 1.960 1.00 95.38 165 ASN A O 1
ATOM 1327 N N . ARG A 1 166 ? -12.357 -11.215 3.891 1.00 93.94 166 ARG A N 1
ATOM 1328 C CA . ARG A 1 166 ? -13.357 -11.924 4.719 1.00 93.94 166 ARG A CA 1
ATOM 1329 C C . ARG A 1 166 ? -14.739 -11.284 4.613 1.00 93.94 166 ARG A C 1
ATOM 1331 O O . ARG A 1 166 ? -15.283 -10.750 5.577 1.00 93.94 166 ARG A O 1
ATOM 1338 N N . VAL A 1 167 ? -15.310 -11.330 3.412 1.00 85.50 167 VAL A N 1
ATOM 1339 C CA . VAL A 1 167 ? -16.620 -10.734 3.093 1.00 85.50 167 VAL A CA 1
ATOM 1340 C C . VAL A 1 167 ? -17.762 -11.259 3.973 1.00 85.50 167 VAL A C 1
ATOM 1342 O O . VAL A 1 167 ? -18.756 -10.564 4.155 1.00 85.50 167 VAL A O 1
ATOM 1345 N N . ASP A 1 168 ? -17.605 -12.446 4.563 1.00 90.75 168 ASP A N 1
ATOM 1346 C CA . ASP A 1 168 ? -18.539 -13.056 5.512 1.00 90.75 168 ASP A CA 1
ATOM 1347 C C . ASP A 1 168 ? -18.676 -12.286 6.837 1.00 90.75 168 ASP A C 1
ATOM 1349 O O . ASP A 1 168 ? -19.686 -12.432 7.522 1.00 90.75 168 ASP A O 1
ATOM 1353 N N . LEU A 1 169 ? -17.692 -11.456 7.199 1.00 91.38 169 LEU A N 1
ATOM 1354 C CA . LEU A 1 169 ? -17.673 -10.715 8.465 1.00 91.38 169 LEU A CA 1
ATOM 1355 C C . LEU A 1 169 ? -18.289 -9.310 8.375 1.00 91.38 169 LEU A C 1
ATOM 1357 O O . LEU A 1 169 ? -18.604 -8.724 9.409 1.00 91.38 169 LEU A O 1
ATOM 1361 N N . GLY A 1 170 ? -18.447 -8.761 7.166 1.00 91.62 170 GLY A N 1
ATOM 1362 C CA . GLY A 1 170 ? -18.813 -7.355 6.961 1.00 91.62 170 GLY A CA 1
ATOM 1363 C C . GLY A 1 170 ? -17.723 -6.356 7.387 1.00 91.62 170 GLY A C 1
ATOM 1364 O O . GLY A 1 170 ? -16.672 -6.729 7.922 1.00 91.62 170 GLY A O 1
ATOM 1365 N N . ASP A 1 171 ? -17.963 -5.068 7.118 1.00 93.00 171 ASP A N 1
ATOM 1366 C CA . ASP A 1 171 ? -17.052 -3.988 7.522 1.00 93.00 171 ASP A CA 1
ATOM 1367 C C . ASP A 1 171 ? -16.919 -3.924 9.053 1.00 93.00 171 ASP A C 1
ATOM 1369 O O . ASP A 1 171 ? -17.882 -4.101 9.801 1.00 93.00 171 ASP A O 1
ATOM 1373 N N . PHE A 1 172 ? -15.700 -3.666 9.519 1.00 93.75 172 PHE A N 1
ATOM 1374 C CA . PHE A 1 172 ? -15.367 -3.606 10.932 1.00 93.75 172 PHE A CA 1
ATOM 1375 C C . PHE A 1 172 ? -16.120 -2.481 11.646 1.00 93.75 172 PHE A C 1
ATOM 1377 O O . PHE A 1 172 ? -16.021 -1.305 11.293 1.00 93.75 172 PHE A O 1
ATOM 1384 N N . VAL A 1 173 ? -16.791 -2.853 12.733 1.00 89.31 173 VAL A N 1
ATOM 1385 C CA . VAL A 1 173 ? -17.387 -1.943 13.708 1.00 89.31 173 VAL A CA 1
ATOM 1386 C C . VAL A 1 173 ? -16.876 -2.357 15.079 1.00 89.31 173 VAL A C 1
ATOM 1388 O O . VAL A 1 173 ? -16.946 -3.531 15.439 1.00 89.31 173 VAL A O 1
ATOM 1391 N N . SER A 1 174 ? -16.365 -1.403 15.854 1.00 87.62 174 SER A N 1
ATOM 1392 C CA . SER A 1 174 ? -15.976 -1.686 17.233 1.00 87.62 174 SER A CA 1
ATOM 1393 C C . SER A 1 174 ? -17.219 -1.985 18.069 1.00 87.62 174 SER A C 1
ATOM 1395 O O . SER A 1 174 ? -18.118 -1.154 18.166 1.00 87.62 174 SER A O 1
ATOM 1397 N N . THR A 1 175 ? -17.273 -3.173 18.670 1.00 87.00 175 THR A N 1
ATOM 1398 C CA . THR A 1 175 ? -18.380 -3.621 19.536 1.00 87.00 175 THR A CA 1
ATOM 1399 C C . THR A 1 175 ? -17.957 -3.804 20.991 1.00 87.00 175 THR A C 1
ATOM 1401 O O . THR A 1 175 ? -18.744 -4.250 21.822 1.00 87.00 175 THR A O 1
ATOM 1404 N N . THR A 1 176 ? -16.688 -3.566 21.313 1.00 88.38 176 THR A N 1
ATOM 1405 C CA . THR A 1 176 ? -16.117 -3.833 22.636 1.00 88.38 176 THR A CA 1
ATOM 1406 C C . THR A 1 176 ? -14.992 -2.836 22.905 1.00 88.38 176 THR A C 1
ATOM 1408 O O . THR A 1 176 ? -14.262 -2.505 21.965 1.00 88.38 176 THR A O 1
ATOM 1411 N N . PRO A 1 177 ? -14.812 -2.371 24.157 1.00 87.19 177 PRO A N 1
ATOM 1412 C CA . PRO A 1 177 ? -13.722 -1.470 24.505 1.00 87.19 177 PRO A CA 1
ATOM 1413 C C . PRO A 1 177 ? -12.364 -1.966 24.012 1.00 87.19 177 PRO A C 1
ATOM 1415 O O . PRO A 1 177 ? -12.049 -3.153 24.098 1.00 87.19 177 PRO A O 1
ATOM 1418 N N . GLN A 1 178 ? -11.557 -1.028 23.512 1.00 87.62 178 GLN A N 1
ATOM 1419 C CA . GLN A 1 178 ? -10.194 -1.244 23.017 1.00 87.62 178 GLN A CA 1
ATOM 1420 C C . GLN A 1 178 ? -10.065 -2.113 21.755 1.00 87.62 178 GLN A C 1
ATOM 1422 O O . GLN A 1 178 ? -8.945 -2.283 21.284 1.00 87.62 178 GLN A O 1
ATOM 1427 N N . LEU A 1 179 ? -11.136 -2.659 21.171 1.00 92.56 179 LEU A N 1
ATOM 1428 C CA . LEU A 1 179 ? -11.022 -3.414 19.921 1.00 92.56 179 LEU A CA 1
ATOM 1429 C C . LEU A 1 179 ? -10.665 -2.469 18.759 1.00 92.56 179 LEU A C 1
ATOM 1431 O O . LEU A 1 179 ? -11.403 -1.541 18.446 1.00 92.56 179 LEU A O 1
ATOM 1435 N N . MET A 1 180 ? -9.527 -2.715 18.111 1.00 93.19 180 MET A N 1
ATOM 1436 C CA . MET A 1 180 ? -8.963 -1.839 17.074 1.00 93.19 180 MET A CA 1
ATOM 1437 C C . MET A 1 180 ? -9.219 -2.342 15.658 1.00 93.19 180 MET A C 1
ATOM 1439 O O . MET A 1 180 ? -9.421 -1.553 14.733 1.00 93.19 180 MET A O 1
ATOM 1443 N N . ASN A 1 181 ? -9.155 -3.658 15.482 1.00 94.50 181 ASN A N 1
ATOM 1444 C CA . ASN A 1 181 ? -9.372 -4.331 14.211 1.00 94.50 181 ASN A CA 1
ATOM 1445 C C . ASN A 1 181 ? -9.740 -5.800 14.439 1.00 94.50 181 ASN A C 1
ATOM 1447 O O . ASN A 1 181 ? -9.514 -6.358 15.518 1.00 94.50 181 ASN A O 1
ATOM 1451 N N . ASN A 1 182 ? -10.289 -6.415 13.398 1.00 95.75 182 ASN A N 1
ATOM 1452 C CA . ASN A 1 182 ? -10.575 -7.843 13.326 1.00 95.75 182 ASN A CA 1
ATOM 1453 C C . ASN A 1 182 ? -10.003 -8.445 12.032 1.00 95.75 182 ASN A C 1
ATOM 1455 O O . ASN A 1 182 ? -10.711 -9.125 11.284 1.00 95.75 182 ASN A O 1
ATOM 1459 N N . LEU A 1 183 ? -8.732 -8.158 11.739 1.00 95.19 183 LEU A N 1
ATOM 1460 C CA . LEU A 1 183 ? -8.068 -8.574 10.504 1.00 95.19 183 LEU A CA 1
ATOM 1461 C C . LEU A 1 183 ? -8.111 -10.097 10.329 1.00 95.19 183 LEU A C 1
ATOM 1463 O O . LEU A 1 183 ? -7.692 -10.844 11.211 1.00 95.19 183 LEU A O 1
ATOM 1467 N N . LEU A 1 184 ? -8.645 -10.558 9.200 1.00 95.75 184 LEU A N 1
ATOM 1468 C CA . LEU A 1 184 ? -8.901 -11.966 8.887 1.00 95.75 184 LEU A CA 1
ATOM 1469 C C . LEU A 1 184 ? -9.748 -12.705 9.947 1.00 95.75 184 LEU A C 1
ATOM 1471 O O . LEU A 1 184 ? -9.713 -13.932 10.033 1.00 95.75 184 LEU A O 1
ATOM 1475 N N . GLY A 1 185 ? -10.534 -11.973 10.742 1.00 94.44 185 GLY A N 1
ATOM 1476 C CA . GLY A 1 185 ? -11.315 -12.500 11.867 1.00 94.44 185 GLY A CA 1
ATOM 1477 C C . GLY A 1 185 ? -10.541 -12.600 13.185 1.00 94.44 185 GLY A C 1
ATOM 1478 O O . GLY A 1 185 ? -11.063 -13.138 14.158 1.00 94.44 185 GLY A O 1
ATOM 1479 N N . ILE A 1 186 ? -9.312 -12.084 13.243 1.00 94.88 186 ILE A N 1
ATOM 1480 C CA . ILE A 1 186 ? -8.478 -12.083 14.445 1.00 94.88 186 ILE A CA 1
ATOM 1481 C C . ILE A 1 186 ? -8.618 -10.732 15.141 1.00 94.88 186 ILE A C 1
ATOM 1483 O O . ILE A 1 186 ? -8.132 -9.713 14.653 1.00 94.88 186 ILE A O 1
ATOM 1487 N N . ASN A 1 187 ? -9.257 -10.731 16.308 1.00 95.19 187 ASN A N 1
ATOM 1488 C CA . ASN A 1 187 ? -9.425 -9.524 17.112 1.00 95.19 187 ASN A CA 1
ATOM 1489 C C . ASN A 1 187 ? -8.081 -9.028 17.661 1.00 95.19 187 ASN A C 1
ATOM 1491 O O . ASN A 1 187 ? -7.320 -9.785 18.272 1.00 95.19 187 ASN A O 1
ATOM 1495 N N . ARG A 1 188 ? -7.812 -7.732 17.491 1.00 93.44 188 ARG A N 1
ATOM 1496 C CA . ARG A 1 188 ? -6.644 -7.047 18.055 1.00 93.44 188 ARG A CA 1
ATOM 1497 C C . ARG A 1 188 ? -7.089 -5.865 18.900 1.00 93.44 188 ARG A C 1
ATOM 1499 O O . ARG A 1 188 ? -7.875 -5.033 18.451 1.00 93.44 188 ARG A O 1
ATOM 1506 N N . PHE A 1 189 ? -6.547 -5.782 20.108 1.00 92.56 189 PHE A N 1
ATOM 1507 C CA . PHE A 1 189 ? -6.915 -4.770 21.093 1.00 92.56 189 PHE A CA 1
ATOM 1508 C C . PHE A 1 189 ? -5.822 -3.702 21.250 1.00 92.56 189 PHE A C 1
ATOM 1510 O O . PHE A 1 189 ? -4.632 -3.964 21.057 1.00 92.56 189 PHE A O 1
ATOM 1517 N N . ALA A 1 190 ? -6.231 -2.484 21.590 1.00 90.06 190 ALA A N 1
ATOM 1518 C CA . ALA A 1 190 ? -5.361 -1.352 21.862 1.00 90.06 190 ALA A CA 1
ATOM 1519 C C . ALA A 1 190 ? -4.555 -1.581 23.150 1.00 90.06 190 ALA A C 1
ATOM 1521 O O . ALA A 1 190 ? -5.123 -1.877 24.199 1.00 90.06 190 ALA A O 1
ATOM 1522 N N . ASN A 1 191 ? -3.239 -1.374 23.087 1.00 89.31 191 ASN A N 1
ATOM 1523 C CA . ASN A 1 191 ? -2.396 -1.206 24.270 1.00 89.31 191 ASN A CA 1
ATOM 1524 C C . ASN A 1 191 ? -2.285 0.295 24.615 1.00 89.31 191 ASN A C 1
ATOM 1526 O O . ASN A 1 191 ? -2.873 1.134 23.935 1.00 89.31 191 ASN A O 1
ATOM 1530 N N . GLN A 1 192 ? -1.519 0.652 25.647 1.00 88.38 192 GLN A N 1
ATOM 1531 C CA . GLN A 1 192 ? -1.362 2.054 26.066 1.00 88.38 192 GLN A CA 1
ATOM 1532 C C . GLN A 1 192 ? -0.805 2.963 24.954 1.00 88.38 192 GLN A C 1
ATOM 1534 O O . GLN A 1 192 ? -1.286 4.084 24.784 1.00 88.38 192 GLN A O 1
ATOM 1539 N N . ASP A 1 193 ? 0.145 2.475 24.152 1.00 88.56 193 ASP A N 1
ATOM 1540 C CA . ASP A 1 193 ? 0.693 3.235 23.024 1.00 88.56 193 ASP A CA 1
ATOM 1541 C C . ASP A 1 193 ? -0.356 3.483 21.938 1.00 88.56 193 ASP A C 1
ATOM 1543 O O . ASP A 1 193 ? -0.484 4.605 21.447 1.00 88.56 193 ASP A O 1
ATOM 1547 N N . HIS A 1 194 ? -1.164 2.471 21.614 1.00 90.25 194 HIS A N 1
ATOM 1548 C CA . HIS A 1 194 ? -2.279 2.600 20.677 1.00 90.25 194 HIS A CA 1
ATOM 1549 C C . HIS A 1 194 ? -3.325 3.602 21.180 1.00 90.25 194 HIS A C 1
ATOM 1551 O O . HIS A 1 194 ? -3.845 4.387 20.394 1.00 90.25 194 HIS A O 1
ATOM 1557 N N . GLN A 1 195 ? -3.619 3.616 22.484 1.00 88.69 195 GLN A N 1
ATOM 1558 C CA . GLN A 1 195 ? -4.571 4.560 23.082 1.00 88.69 195 GLN A CA 1
ATOM 1559 C C . GLN A 1 195 ? -4.079 6.005 22.974 1.00 88.69 195 GLN A C 1
ATOM 1561 O O . GLN A 1 195 ? -4.829 6.890 22.559 1.00 88.69 195 GLN A O 1
ATOM 1566 N N . ARG A 1 196 ? -2.798 6.244 23.279 1.00 89.19 196 ARG A N 1
ATOM 1567 C CA . ARG A 1 196 ? -2.172 7.554 23.072 1.00 89.19 196 ARG A CA 1
ATOM 1568 C C . ARG A 1 196 ? -2.226 7.957 21.598 1.00 89.19 196 ARG A C 1
ATOM 1570 O O . ARG A 1 196 ? -2.637 9.073 21.288 1.00 89.19 196 ARG A O 1
ATOM 1577 N N . ARG A 1 197 ? -1.875 7.046 20.685 1.00 90.31 197 ARG A N 1
ATOM 1578 C CA . ARG A 1 197 ? -1.870 7.339 19.249 1.00 90.31 197 ARG A CA 1
ATOM 1579 C C . ARG A 1 197 ? -3.270 7.618 18.697 1.00 90.31 197 ARG A C 1
ATOM 1581 O O . ARG A 1 197 ? -3.407 8.525 17.885 1.00 90.31 197 ARG A O 1
ATOM 1588 N N . LEU A 1 198 ? -4.313 6.930 19.174 1.00 90.62 198 LEU A N 1
ATOM 1589 C CA . LEU A 1 198 ? -5.714 7.239 18.843 1.00 90.62 198 LEU A CA 1
ATOM 1590 C C . LEU A 1 198 ? -6.075 8.687 19.185 1.00 90.62 198 LEU A C 1
ATOM 1592 O O . LEU A 1 198 ? -6.685 9.378 18.367 1.00 90.62 198 LEU A O 1
ATOM 1596 N N . LEU A 1 199 ? -5.692 9.145 20.381 1.00 90.06 199 LEU A N 1
ATOM 1597 C CA . LEU A 1 199 ? -5.932 10.517 20.825 1.00 90.06 199 LEU A CA 1
ATOM 1598 C C . LEU A 1 199 ? -5.211 11.520 19.923 1.00 90.06 199 LEU A C 1
ATOM 1600 O O . LEU A 1 199 ? -5.835 12.469 19.455 1.00 90.06 199 LEU A O 1
ATOM 1604 N N . GLU A 1 200 ? -3.935 11.290 19.617 1.00 91.44 200 GLU A N 1
ATOM 1605 C CA . GLU A 1 200 ? -3.172 12.143 18.700 1.00 91.44 200 GLU A CA 1
ATOM 1606 C C . GLU A 1 200 ? -3.784 12.164 17.292 1.00 91.44 200 GLU A C 1
ATOM 1608 O O . GLU A 1 200 ? -4.020 13.232 16.730 1.00 91.44 200 GLU A O 1
ATOM 1613 N N . ALA A 1 201 ? -4.090 10.993 16.726 1.00 91.00 201 ALA A N 1
ATOM 1614 C CA . ALA A 1 201 ? -4.686 10.861 15.401 1.00 91.00 201 ALA A CA 1
ATOM 1615 C C . ALA A 1 201 ? -6.051 11.566 15.318 1.00 91.00 201 ALA A C 1
ATOM 1617 O O . ALA A 1 201 ? -6.354 12.186 14.299 1.00 91.00 201 ALA A O 1
ATOM 1618 N N . SER A 1 202 ? -6.841 11.560 16.400 1.00 91.75 202 SER A N 1
ATOM 1619 C CA . SER A 1 202 ? -8.130 12.265 16.461 1.00 91.75 202 SER A CA 1
ATOM 1620 C C . SER A 1 202 ? -8.014 13.786 16.306 1.00 91.75 202 SER A C 1
ATOM 1622 O O . SER A 1 202 ? -8.943 14.418 15.807 1.00 91.75 202 SER A O 1
ATOM 1624 N N . GLN A 1 203 ? -6.871 14.370 16.678 1.00 92.44 203 GLN A N 1
ATOM 1625 C CA . GLN A 1 203 ? -6.620 15.811 16.578 1.00 92.44 203 GLN A CA 1
ATOM 1626 C C . GLN A 1 203 ? -6.192 16.241 15.169 1.00 92.44 203 GLN A C 1
ATOM 1628 O O . GLN A 1 203 ? -6.313 17.413 14.822 1.00 92.44 203 GLN A O 1
ATOM 1633 N N . ILE A 1 204 ? -5.707 15.300 14.354 1.00 91.06 204 ILE A N 1
ATOM 1634 C CA . ILE A 1 204 ? -5.169 15.557 13.008 1.00 91.06 204 ILE A CA 1
ATOM 1635 C C . ILE A 1 204 ? -5.926 14.796 11.909 1.00 91.06 204 ILE A C 1
ATOM 1637 O O . ILE A 1 204 ? -5.440 14.674 10.782 1.00 91.06 204 ILE A O 1
ATOM 1641 N N . ILE A 1 205 ? -7.100 14.250 12.230 1.00 91.12 205 ILE A N 1
ATOM 1642 C CA . ILE A 1 205 ? -7.914 13.468 11.300 1.00 91.12 205 ILE A CA 1
ATOM 1643 C C . ILE A 1 205 ? -8.427 14.333 10.149 1.00 91.12 205 ILE A C 1
ATOM 1645 O O . ILE A 1 205 ? -8.835 15.480 10.332 1.00 91.12 205 ILE A O 1
ATOM 1649 N N . SER A 1 206 ? -8.425 13.780 8.940 1.00 90.75 206 SER A N 1
ATOM 1650 C CA . SER A 1 206 ? -8.916 14.480 7.758 1.00 90.75 206 SER A CA 1
ATOM 1651 C C . SER A 1 206 ? -9.525 13.518 6.751 1.00 90.75 206 SER A C 1
ATOM 1653 O O . SER A 1 206 ? -9.019 12.423 6.521 1.00 90.75 206 SER A O 1
ATOM 1655 N N . THR A 1 207 ? -10.606 13.955 6.117 1.00 89.69 207 THR A N 1
ATOM 1656 C CA . THR A 1 207 ? -11.234 13.266 4.982 1.00 89.69 207 THR A CA 1
ATOM 1657 C C . THR A 1 207 ? -10.794 13.840 3.636 1.00 89.69 207 THR A C 1
ATOM 1659 O O . THR A 1 207 ? -11.233 13.370 2.585 1.00 89.69 207 THR A O 1
ATOM 1662 N N . ASP A 1 208 ? -9.905 14.839 3.649 1.00 86.00 208 ASP A N 1
ATOM 1663 C CA . ASP A 1 208 ? -9.343 15.428 2.440 1.00 86.00 208 ASP A CA 1
ATOM 1664 C C . ASP A 1 208 ? -8.427 14.429 1.727 1.00 86.00 208 ASP A C 1
ATOM 1666 O O . ASP A 1 208 ? -7.909 13.465 2.304 1.00 86.00 208 ASP A O 1
ATOM 1670 N N . LYS A 1 209 ? -8.173 14.682 0.444 1.00 73.06 209 LYS A N 1
ATOM 1671 C CA . LYS A 1 209 ? -7.252 13.866 -0.345 1.00 73.06 209 LYS A CA 1
ATOM 1672 C C . LYS A 1 209 ? -5.798 14.243 -0.046 1.00 73.06 209 LYS A C 1
ATOM 1674 O O . LYS A 1 209 ? -5.314 15.220 -0.600 1.00 73.06 209 LYS A O 1
ATOM 1679 N N . THR A 1 210 ? -5.101 13.375 0.694 1.00 70.19 210 THR A N 1
ATOM 1680 C CA . THR A 1 210 ? -3.629 13.333 0.873 1.00 70.19 210 THR A CA 1
ATOM 1681 C C . THR A 1 210 ? -3.003 14.563 1.553 1.00 70.19 210 THR A C 1
ATOM 1683 O O . THR A 1 210 ? -3.471 15.684 1.382 1.00 70.19 210 THR A O 1
ATOM 1686 N N . SER A 1 211 ? -1.896 14.374 2.276 1.00 65.62 211 SER A N 1
ATOM 1687 C CA . SER A 1 211 ? -1.099 15.474 2.856 1.00 65.62 211 SER A CA 1
ATOM 1688 C C . SER A 1 211 ? 0.304 15.591 2.258 1.00 65.62 211 SER A C 1
ATOM 1690 O O . SER A 1 211 ? 1.080 16.434 2.698 1.00 65.62 211 SER A O 1
ATOM 1692 N N . GLY A 1 212 ? 0.655 14.746 1.282 1.00 77.44 212 GLY A N 1
ATOM 1693 C CA . GLY A 1 212 ? 2.048 14.558 0.875 1.00 77.44 212 GLY A CA 1
ATOM 1694 C C . GLY A 1 212 ? 2.901 13.953 1.998 1.00 77.44 212 GLY A C 1
ATOM 1695 O O . GLY A 1 212 ? 2.369 13.455 2.995 1.00 77.44 212 GLY A O 1
ATOM 1696 N N . PHE A 1 213 ? 4.223 13.992 1.815 1.00 83.56 213 PHE A N 1
ATOM 1697 C CA . PHE A 1 213 ? 5.198 13.462 2.769 1.00 83.56 213 PHE A CA 1
ATOM 1698 C C . PHE A 1 213 ? 6.040 14.565 3.439 1.00 83.56 213 PHE A C 1
ATOM 1700 O O . PHE A 1 213 ? 6.455 15.498 2.740 1.00 83.56 213 PHE A O 1
ATOM 1707 N N . PRO A 1 214 ? 6.340 14.438 4.751 1.00 84.38 214 PRO A N 1
ATOM 1708 C CA . PRO A 1 214 ? 5.805 13.425 5.673 1.00 84.38 214 PRO A CA 1
ATOM 1709 C C . PRO A 1 214 ? 4.297 13.627 5.929 1.00 84.38 214 PRO A C 1
ATOM 1711 O O . PRO A 1 214 ? 3.803 14.750 5.805 1.00 84.38 214 PRO A O 1
ATOM 1714 N N . PRO A 1 215 ? 3.541 12.568 6.277 1.00 81.19 215 PRO A N 1
ATOM 1715 C CA . PRO A 1 215 ? 2.128 12.708 6.594 1.00 81.19 215 PRO A CA 1
ATOM 1716 C C . PRO A 1 215 ? 1.939 13.567 7.849 1.00 81.19 215 PRO A C 1
ATOM 1718 O O . PRO A 1 215 ? 2.416 13.222 8.926 1.00 81.19 215 PRO A O 1
ATOM 1721 N N . THR A 1 216 ? 1.213 14.677 7.713 1.00 85.25 216 THR A N 1
ATOM 1722 C CA . THR A 1 216 ? 0.888 15.597 8.823 1.00 85.25 216 THR A CA 1
ATOM 1723 C C . THR A 1 216 ? -0.535 15.425 9.343 1.00 85.25 216 THR A C 1
ATOM 1725 O O . THR A 1 216 ? -0.884 15.949 10.398 1.00 85.25 216 THR A O 1
ATOM 1728 N N . LYS A 1 217 ? -1.362 14.685 8.603 1.00 88.56 217 LYS A N 1
ATOM 1729 C CA . LYS A 1 217 ? -2.754 14.383 8.926 1.00 88.56 217 LYS A CA 1
ATOM 1730 C C . LYS A 1 217 ? -2.967 12.873 8.933 1.00 88.56 217 LYS A C 1
ATOM 1732 O O . LYS A 1 217 ? -2.285 12.137 8.220 1.00 88.56 217 LYS A O 1
ATOM 1737 N N . PHE A 1 218 ? -3.955 12.421 9.697 1.00 89.81 218 PHE A N 1
ATOM 1738 C CA . PHE A 1 218 ? -4.457 11.053 9.616 1.00 89.81 218 PHE A CA 1
ATOM 1739 C C . PHE A 1 218 ? -5.587 11.005 8.583 1.00 89.81 218 PHE A C 1
ATOM 1741 O O . PHE A 1 218 ? -6.730 11.364 8.886 1.00 89.81 218 PHE A O 1
ATOM 1748 N N . HIS A 1 219 ? -5.268 10.635 7.338 1.00 90.19 219 HIS A N 1
ATOM 1749 C CA . HIS A 1 219 ? -6.279 10.616 6.287 1.00 90.19 219 HIS A CA 1
ATOM 1750 C C . HIS A 1 219 ? -7.116 9.345 6.294 1.00 90.19 219 HIS A C 1
ATOM 1752 O O . HIS A 1 219 ? -6.606 8.227 6.210 1.00 90.19 219 HIS A O 1
ATOM 1758 N N . ILE A 1 220 ? -8.428 9.535 6.272 1.00 90.12 220 ILE A N 1
ATOM 1759 C CA . ILE A 1 220 ? -9.405 8.459 6.271 1.00 90.12 220 ILE A CA 1
ATOM 1760 C C . ILE A 1 220 ? -10.546 8.772 5.313 1.00 90.12 220 ILE A C 1
ATOM 1762 O O . ILE A 1 220 ? -11.007 9.905 5.209 1.00 90.12 220 ILE A O 1
ATOM 1766 N N . TYR A 1 221 ? -11.034 7.759 4.612 1.00 89.75 221 TYR A N 1
ATOM 1767 C CA . TYR A 1 221 ? -12.268 7.882 3.851 1.00 89.75 221 TYR A CA 1
ATOM 1768 C C . TYR A 1 221 ? -13.460 8.186 4.742 1.00 89.75 221 TYR A C 1
ATOM 1770 O O . TYR A 1 221 ? -13.654 7.564 5.781 1.00 89.75 221 TYR A O 1
ATOM 1778 N N . GLU A 1 222 ? -14.295 9.117 4.285 1.00 89.69 222 GLU A N 1
ATOM 1779 C CA . GLU A 1 222 ? -15.436 9.630 5.042 1.00 89.69 222 GLU A CA 1
ATOM 1780 C C . GLU A 1 222 ? -16.337 8.513 5.579 1.00 89.69 222 GLU A C 1
ATOM 1782 O O . GLU A 1 222 ? -16.705 8.535 6.750 1.00 89.69 222 GLU A O 1
ATOM 1787 N N . LYS A 1 223 ? -16.592 7.473 4.775 1.00 89.88 223 LYS A N 1
ATOM 1788 C CA . LYS A 1 223 ? -17.393 6.318 5.203 1.00 89.88 223 LYS A CA 1
ATOM 1789 C C . LYS A 1 223 ? -16.802 5.534 6.383 1.00 89.88 223 LYS A C 1
ATOM 1791 O O . LYS A 1 223 ? -17.558 4.898 7.101 1.00 89.88 223 LYS A O 1
ATOM 1796 N N . TYR A 1 224 ? -15.486 5.590 6.607 1.00 90.25 224 TYR A N 1
ATOM 1797 C CA . TYR A 1 224 ? -14.829 4.902 7.722 1.00 90.25 224 TYR A CA 1
ATOM 1798 C C . TYR A 1 224 ? -14.654 5.791 8.958 1.00 90.25 224 TYR A C 1
ATOM 1800 O O . TYR A 1 224 ? -14.413 5.285 10.050 1.00 90.25 224 TYR A O 1
ATOM 1808 N N . LEU A 1 225 ? -14.802 7.112 8.829 1.00 90.44 225 LEU A N 1
ATOM 1809 C CA . LEU A 1 225 ? -14.669 8.050 9.947 1.00 90.44 225 LEU A CA 1
ATOM 1810 C C . LEU A 1 225 ? -15.576 7.717 11.156 1.00 90.44 225 LEU A C 1
ATOM 1812 O O . LEU A 1 225 ? -15.094 7.828 12.288 1.00 90.44 225 LEU A O 1
ATOM 1816 N N . PRO A 1 226 ? -16.843 7.281 10.983 1.00 90.38 226 PRO A N 1
ATOM 1817 C CA . PRO A 1 226 ? -17.676 6.864 12.110 1.00 90.38 226 PRO A CA 1
ATOM 1818 C C . PRO A 1 226 ? -17.075 5.707 12.921 1.00 90.38 226 PRO A C 1
ATOM 1820 O O . PRO A 1 226 ? -17.160 5.727 14.149 1.00 90.38 226 PRO A O 1
ATOM 1823 N N . HIS A 1 227 ? -16.415 4.740 12.270 1.00 89.62 227 HIS A N 1
ATOM 1824 C CA . HIS A 1 227 ? -15.779 3.611 12.958 1.00 89.62 227 HIS A CA 1
ATOM 1825 C C . HIS A 1 227 ? -14.609 4.078 13.827 1.00 89.62 227 HIS A C 1
ATOM 1827 O O . HIS A 1 227 ? -14.517 3.688 14.988 1.00 89.62 227 HIS A O 1
ATOM 1833 N N . PHE A 1 228 ? -13.769 4.981 13.311 1.00 90.50 228 PHE A N 1
ATOM 1834 C CA . PHE A 1 228 ? -12.674 5.572 14.084 1.00 90.50 228 PHE A CA 1
ATOM 1835 C C . PHE A 1 228 ? -13.189 6.293 15.338 1.00 90.50 228 PHE A C 1
ATOM 1837 O O . PHE A 1 228 ? -12.672 6.101 16.438 1.00 90.50 228 PHE A O 1
ATOM 1844 N N . ARG A 1 229 ? -14.251 7.097 15.191 1.00 89.88 229 ARG A N 1
ATOM 1845 C CA . ARG A 1 229 ? -14.869 7.819 16.315 1.00 89.88 229 ARG A CA 1
ATOM 1846 C C . ARG A 1 229 ? -15.471 6.873 17.354 1.00 89.88 229 ARG A C 1
ATOM 1848 O O . ARG A 1 229 ? -15.358 7.147 18.544 1.00 89.88 229 ARG A O 1
ATOM 1855 N N . SER A 1 230 ? -16.074 5.768 16.916 1.00 88.06 230 SER A N 1
ATOM 1856 C CA . SER A 1 230 ? -16.611 4.738 17.811 1.00 88.06 230 SER A CA 1
ATOM 1857 C C . SER A 1 230 ? -15.511 4.085 18.653 1.00 88.06 230 SER A C 1
ATOM 1859 O O . SER A 1 230 ? -15.662 3.991 19.869 1.00 88.06 230 SER A O 1
ATOM 1861 N N . ILE A 1 231 ? -14.377 3.725 18.044 1.00 89.00 231 ILE A N 1
ATOM 1862 C CA . ILE A 1 231 ? -13.217 3.190 18.776 1.00 89.00 231 ILE A CA 1
ATOM 1863 C C . ILE A 1 231 ? -12.716 4.202 19.799 1.00 89.00 231 ILE A C 1
ATOM 1865 O O . ILE A 1 231 ? -12.481 3.845 20.951 1.00 89.00 231 ILE A O 1
ATOM 1869 N N . LEU A 1 232 ? -12.565 5.465 19.390 1.00 88.06 232 LEU A N 1
ATOM 1870 C CA . LEU A 1 232 ? -12.087 6.529 20.265 1.00 88.06 232 LEU A CA 1
ATOM 1871 C C . LEU A 1 232 ? -13.002 6.698 21.486 1.00 88.06 232 LEU A C 1
ATOM 1873 O O . LEU A 1 232 ? -12.510 6.734 22.610 1.00 88.06 232 LEU A O 1
ATOM 1877 N N . ALA A 1 233 ? -14.321 6.729 21.277 1.00 86.00 233 ALA A N 1
ATOM 1878 C CA . ALA A 1 233 ? -15.304 6.829 22.355 1.00 86.00 233 ALA A CA 1
ATOM 1879 C C . ALA A 1 233 ? -15.198 5.652 23.339 1.00 86.00 233 ALA A C 1
ATOM 1881 O O . ALA A 1 233 ? -15.032 5.875 24.534 1.00 86.00 233 ALA A O 1
ATOM 1882 N N . MET A 1 234 ? -15.181 4.414 22.830 1.00 82.94 234 MET A N 1
ATOM 1883 C CA . MET A 1 234 ? -15.076 3.195 23.650 1.00 82.94 234 MET A CA 1
ATOM 1884 C C . MET A 1 234 ? -13.712 3.026 24.335 1.00 82.94 234 MET A C 1
ATOM 1886 O O . MET A 1 234 ? -13.567 2.231 25.264 1.00 82.94 234 MET A O 1
ATOM 1890 N N . THR A 1 235 ? -12.685 3.722 23.846 1.00 76.19 235 THR A N 1
ATOM 1891 C CA . THR A 1 235 ? -11.332 3.679 24.411 1.00 76.19 235 THR A CA 1
ATOM 1892 C C . THR A 1 235 ? -11.151 4.708 25.527 1.00 76.19 235 THR A C 1
ATOM 1894 O O . THR A 1 235 ? -10.461 4.423 26.504 1.00 76.19 235 THR A O 1
ATOM 1897 N N . ILE A 1 236 ? -11.765 5.888 25.400 1.00 70.50 236 ILE A N 1
ATOM 1898 C CA . ILE A 1 236 ? -11.674 6.971 26.391 1.00 70.50 236 ILE A CA 1
ATOM 1899 C C . ILE A 1 236 ? -12.679 6.768 27.533 1.00 70.50 236 ILE A C 1
ATOM 1901 O O . ILE A 1 236 ? -12.355 7.069 28.681 1.00 70.50 236 ILE A O 1
ATOM 1905 N N . ASP A 1 237 ? -13.864 6.228 27.240 1.00 64.12 237 ASP A N 1
ATOM 1906 C CA . ASP A 1 237 ? -14.877 5.886 28.238 1.00 64.12 237 ASP A CA 1
ATOM 1907 C C . ASP A 1 237 ? -15.277 4.405 28.109 1.00 64.12 237 ASP A C 1
ATOM 1909 O O . ASP A 1 237 ? -16.146 4.057 27.309 1.00 64.12 237 ASP A O 1
ATOM 1913 N N . PRO A 1 238 ? -14.670 3.501 28.903 1.00 53.38 238 PRO A N 1
ATOM 1914 C CA . PRO A 1 238 ? -14.994 2.075 28.868 1.00 53.38 238 PRO A CA 1
ATOM 1915 C C . PRO A 1 238 ? -16.433 1.741 29.298 1.00 53.38 238 PRO A C 1
ATOM 1917 O O . PRO A 1 238 ? -16.798 0.565 29.280 1.00 53.38 238 PRO A O 1
ATOM 1920 N N . LYS A 1 239 ? -17.219 2.729 29.760 1.00 48.03 239 LYS A N 1
ATOM 1921 C CA . LYS A 1 239 ? -18.615 2.572 30.195 1.00 48.03 239 LYS A CA 1
ATOM 1922 C C . LYS A 1 239 ? -19.643 3.081 29.171 1.00 48.03 239 LYS A C 1
ATOM 1924 O O . LYS A 1 239 ? -20.834 2.987 29.472 1.00 48.03 239 LYS A O 1
ATOM 1929 N N . ALA A 1 240 ? -19.201 3.626 28.033 1.00 48.69 240 ALA A N 1
ATOM 1930 C CA . ALA A 1 240 ? -20.055 4.137 26.955 1.00 48.69 240 ALA A CA 1
ATOM 1931 C C . ALA A 1 240 ? -20.599 3.036 26.030 1.00 48.69 240 ALA A C 1
ATOM 1933 O O . ALA A 1 240 ? -19.883 2.034 25.796 1.00 48.69 240 ALA A O 1
#

Radius of gyration: 18.31 Å; Cα contacts (8 Å, |Δi|>4): 439; chains: 1; bounding box: 41×38×56 Å

Mean predicted aligned error: 4.64 Å

Foldseek 3Di:
DKDQDVVCLVPPQPLSLQLQLVLQQVQQAFPVSDGPDQDVLSNDSVCCVPVVVVCCVVVQKGKMFDADPVVSHGFWIWIWGDDVQATETDPTTGDPPPPPCPSLVRSLVRVVVDDPPGKYKYKDWQQACVSVVSLVVSVWAFFFKDWDFQDDPVSFTTIITMTIDPVVVHHDADPAAQFGGCRVNNTDGDDPVNLVVLVVQVVQEDCDGGDGPPGPHRHDHPVCVVRSVNNNCCHVDVPD